Protein AF-A0A7W0QGC9-F1 (afdb_monomer_lite)

Foldseek 3Di:
DPDPPPVVVVLLVLLVVLLVLLVLLLVLLVVLLVQCLDPDPVSNVVSVVSQQVSVLSSVVSLVSSLVSLVVVVQDLPQLVVLVVVADNGQPDDPDSDRGDCVNSVSSVVSSVSSVVSDPPDPPVVVCVVCVPVSDDDQDDPVSVVVVVVVVVVVCVVVVVVVVVVPPPPPPPVVVVVVVVVVVVLVVLVVLLVVLVVVPVVPLPPVSLLSNLQSCLVNQVLVCLLVVLVVSCVRPNDDVSSVCSNPPDRPDCVVVVVVVVVVVVVVVD

Structure (mmCIF, N/CA/C/O backbone):
data_AF-A0A7W0QGC9-F1
#
_entry.id   AF-A0A7W0QGC9-F1
#
loop_
_atom_site.group_PDB
_atom_site.id
_atom_site.type_symbol
_atom_site.label_atom_id
_atom_site.label_alt_id
_atom_site.label_comp_id
_atom_site.label_asym_id
_atom_site.label_entity_id
_atom_site.label_seq_id
_atom_site.pdbx_PDB_ins_code
_atom_site.Cartn_x
_atom_site.Cartn_y
_atom_site.Cartn_z
_atom_site.occupancy
_atom_site.B_iso_or_equiv
_atom_site.auth_seq_id
_atom_site.auth_comp_id
_atom_site.auth_asym_id
_atom_site.auth_atom_id
_atom_site.pdbx_PDB_model_num
ATOM 1 N N . MET A 1 1 ? 11.618 -28.074 2.302 1.00 42.94 1 MET A N 1
ATOM 2 C CA . MET A 1 1 ? 10.453 -27.426 2.941 1.00 42.94 1 MET A CA 1
ATOM 3 C C . MET A 1 1 ? 10.938 -26.176 3.663 1.00 42.94 1 MET A C 1
ATOM 5 O O . MET A 1 1 ? 11.361 -26.273 4.806 1.00 42.94 1 MET A O 1
ATOM 9 N N . TYR A 1 2 ? 10.958 -25.030 2.980 1.00 44.97 2 TYR A N 1
ATOM 10 C CA . TYR A 1 2 ? 11.102 -23.728 3.636 1.00 44.97 2 TYR A CA 1
ATOM 11 C C . TYR A 1 2 ? 9.724 -23.399 4.214 1.00 44.97 2 TYR A C 1
ATOM 13 O O . TYR A 1 2 ? 8.763 -23.307 3.458 1.00 44.97 2 TYR A O 1
ATOM 21 N N . ARG A 1 3 ? 9.597 -23.359 5.540 1.00 48.00 3 ARG A N 1
ATOM 22 C CA . ARG A 1 3 ? 8.344 -22.995 6.210 1.00 48.00 3 ARG A CA 1
ATOM 23 C C . ARG A 1 3 ? 8.298 -21.469 6.278 1.00 48.00 3 ARG A C 1
ATOM 25 O O . ARG A 1 3 ? 9.272 -20.860 6.717 1.00 48.00 3 ARG A O 1
ATOM 32 N N . ASP A 1 4 ? 7.213 -20.883 5.786 1.00 53.97 4 ASP A N 1
ATOM 33 C CA . ASP A 1 4 ? 6.989 -19.442 5.658 1.00 53.97 4 ASP A CA 1
ATOM 34 C C . ASP A 1 4 ? 7.178 -18.692 6.989 1.00 53.97 4 ASP A C 1
ATOM 36 O O . ASP A 1 4 ? 6.271 -18.572 7.805 1.00 53.97 4 ASP A O 1
ATOM 40 N N . GLY A 1 5 ? 8.367 -18.138 7.228 1.00 58.75 5 GLY A N 1
ATOM 41 C CA . GLY A 1 5 ? 8.616 -17.301 8.409 1.00 58.75 5 GLY A CA 1
ATOM 42 C C . GLY A 1 5 ? 7.783 -16.010 8.425 1.00 58.75 5 GLY A C 1
ATOM 43 O O . GLY A 1 5 ? 7.534 -15.454 9.495 1.00 58.75 5 GLY A O 1
ATOM 44 N N . ALA A 1 6 ? 7.327 -15.553 7.254 1.00 63.88 6 ALA A N 1
ATOM 45 C CA . ALA A 1 6 ? 6.520 -14.345 7.100 1.00 63.88 6 ALA A CA 1
ATOM 46 C C . ALA A 1 6 ? 5.075 -14.526 7.596 1.00 63.88 6 ALA A C 1
ATOM 48 O O . ALA A 1 6 ? 4.541 -13.627 8.239 1.00 63.88 6 ALA A O 1
ATOM 49 N N . THR A 1 7 ? 4.461 -15.694 7.374 1.00 68.19 7 THR A N 1
ATOM 50 C CA . THR A 1 7 ? 3.100 -15.976 7.867 1.00 68.19 7 THR A CA 1
ATOM 51 C C . THR A 1 7 ? 3.078 -16.121 9.389 1.00 68.19 7 THR A C 1
ATOM 53 O O . THR A 1 7 ? 2.141 -15.675 10.042 1.00 68.19 7 THR A O 1
ATOM 56 N N . HIS A 1 8 ? 4.153 -16.653 9.979 1.00 63.56 8 HIS A N 1
ATOM 57 C CA . HIS A 1 8 ? 4.269 -16.828 11.428 1.00 63.56 8 HIS A CA 1
ATOM 58 C C . HIS A 1 8 ? 4.359 -15.521 12.230 1.00 63.56 8 HIS A C 1
ATOM 60 O O . HIS A 1 8 ? 3.862 -15.474 13.359 1.00 63.56 8 HIS A O 1
ATOM 66 N N . HIS A 1 9 ? 5.004 -14.485 11.686 1.00 75.06 9 HIS A N 1
ATOM 67 C CA . HIS A 1 9 ? 5.047 -13.167 12.331 1.00 75.06 9 HIS A CA 1
ATOM 68 C C . HIS A 1 9 ? 3.687 -12.473 12.228 1.00 75.06 9 HIS A C 1
ATOM 70 O O . HIS A 1 9 ? 3.177 -11.985 13.230 1.00 75.06 9 HIS A O 1
ATOM 76 N N . ASP A 1 10 ? 3.050 -12.543 11.059 1.00 83.88 10 ASP A N 1
ATOM 77 C CA . ASP A 1 10 ? 1.723 -11.966 10.843 1.00 83.88 10 ASP A CA 1
ATOM 78 C C . ASP A 1 10 ? 0.652 -12.583 11.764 1.00 83.88 10 ASP A C 1
ATOM 80 O O . ASP A 1 10 ? -0.161 -11.878 12.356 1.00 83.88 10 ASP A O 1
ATOM 84 N N . GLU A 1 11 ? 0.671 -13.902 11.967 1.00 84.81 11 GLU A N 1
ATOM 85 C CA . GLU A 1 11 ? -0.245 -14.566 12.903 1.00 84.81 11 GLU A CA 1
ATOM 86 C C . GLU A 1 11 ? -0.001 -14.154 14.362 1.00 84.81 11 GLU A C 1
ATOM 88 O O . GLU A 1 11 ? -0.955 -13.935 15.109 1.00 84.81 11 GLU A O 1
ATOM 93 N N . HIS A 1 12 ? 1.265 -14.014 14.779 1.00 87.75 12 HIS A N 1
ATOM 94 C CA . HIS A 1 12 ? 1.600 -13.503 16.112 1.00 87.75 12 HIS A CA 1
ATOM 95 C C . HIS A 1 12 ? 1.018 -12.104 16.331 1.00 87.75 12 HIS A C 1
ATOM 97 O O . HIS A 1 12 ? 0.313 -11.871 17.315 1.00 87.75 12 HIS A O 1
ATOM 103 N N . ASP A 1 13 ? 1.275 -11.203 15.386 1.00 89.12 13 ASP A N 1
ATOM 104 C CA . ASP A 1 13 ? 0.848 -9.811 15.460 1.00 89.12 13 ASP A CA 1
ATOM 105 C C . ASP A 1 13 ? -0.682 -9.695 15.439 1.00 89.12 13 ASP A C 1
ATOM 107 O O . ASP A 1 13 ? -1.251 -8.875 16.163 1.00 89.12 13 ASP A O 1
ATOM 111 N N . ARG A 1 14 ? -1.374 -10.574 14.700 1.00 90.38 14 ARG A N 1
ATOM 112 C CA . ARG A 1 14 ? -2.841 -10.666 14.715 1.00 90.38 14 ARG A CA 1
ATOM 113 C C . ARG A 1 14 ? -3.397 -11.072 16.081 1.00 90.38 14 ARG A C 1
ATOM 115 O O . ARG A 1 14 ? -4.351 -10.446 16.543 1.00 90.38 14 ARG A O 1
ATOM 122 N N . ALA A 1 15 ? -2.812 -12.072 16.746 1.00 93.38 15 ALA A N 1
ATOM 123 C CA . ALA A 1 15 ? -3.240 -12.470 18.092 1.00 93.38 15 ALA A CA 1
ATOM 124 C C . ALA A 1 15 ? -2.999 -11.350 19.120 1.00 93.38 15 ALA A C 1
ATOM 126 O O . ALA A 1 15 ? -3.880 -11.031 19.919 1.00 93.38 15 ALA A O 1
ATOM 127 N N . VAL A 1 16 ? -1.828 -10.710 19.056 1.00 93.12 16 VAL A N 1
ATOM 128 C CA . VAL A 1 16 ? -1.466 -9.566 19.907 1.00 93.12 16 VAL A CA 1
ATOM 129 C C . VAL A 1 16 ? -2.421 -8.387 19.690 1.00 93.12 16 VAL A C 1
ATOM 131 O O . VAL A 1 16 ? -2.883 -7.782 20.661 1.00 93.12 16 VAL A O 1
ATOM 134 N N . GLY A 1 17 ? -2.765 -8.089 18.435 1.00 90.50 17 GLY A N 1
ATOM 135 C CA . GLY A 1 17 ? -3.721 -7.043 18.081 1.00 90.50 17 GLY A CA 1
ATOM 136 C C . GLY A 1 17 ? -5.124 -7.319 18.625 1.00 90.50 17 GLY A C 1
ATOM 137 O O . GLY A 1 17 ? -5.726 -6.436 19.231 1.00 90.50 17 GLY A O 1
ATOM 138 N N . ALA A 1 18 ? -5.623 -8.550 18.494 1.00 93.94 18 ALA A N 1
ATOM 139 C CA . ALA A 1 18 ? -6.926 -8.933 19.038 1.00 93.94 18 ALA A CA 1
ATOM 140 C C . ALA A 1 18 ? -6.985 -8.787 20.574 1.00 93.94 18 ALA A C 1
ATOM 142 O O . ALA A 1 18 ? -7.945 -8.226 21.105 1.00 93.94 18 ALA A O 1
ATOM 143 N N . ILE A 1 19 ? -5.923 -9.183 21.290 1.00 94.88 19 ILE A N 1
ATOM 144 C CA . ILE A 1 19 ? -5.815 -8.996 22.751 1.00 94.88 19 ILE A CA 1
ATOM 145 C C . ILE A 1 19 ? -5.853 -7.507 23.132 1.00 94.88 19 ILE A C 1
ATOM 147 O O . ILE A 1 19 ? -6.505 -7.134 24.104 1.00 94.88 19 ILE A O 1
ATOM 151 N N . GLN A 1 20 ? -5.201 -6.631 22.365 1.00 93.31 20 GLN A N 1
ATOM 152 C CA . GLN A 1 20 ? -5.221 -5.183 22.625 1.00 93.31 20 GLN A CA 1
ATOM 153 C C . GLN A 1 20 ? -6.584 -4.548 22.385 1.00 93.31 20 GLN A C 1
ATOM 155 O O . GLN A 1 20 ? -7.005 -3.686 23.158 1.00 93.31 20 GLN A O 1
ATOM 160 N N . ILE A 1 21 ? -7.277 -4.968 21.326 1.00 91.19 21 ILE A N 1
ATOM 161 C CA . ILE A 1 21 ? -8.636 -4.501 21.053 1.00 91.19 21 ILE A CA 1
ATOM 162 C C . ILE A 1 21 ? -9.549 -4.909 22.214 1.00 91.19 21 ILE A C 1
ATOM 164 O O . ILE A 1 21 ? -10.265 -4.059 22.743 1.00 91.19 21 ILE A O 1
ATOM 168 N N . ALA A 1 22 ? -9.470 -6.167 22.665 1.00 95.12 22 ALA A N 1
ATOM 169 C CA . ALA A 1 22 ? -10.232 -6.646 23.816 1.00 95.12 22 ALA A CA 1
ATOM 170 C C . ALA A 1 22 ? -9.947 -5.823 25.088 1.00 95.12 22 ALA A C 1
ATOM 172 O O . ALA A 1 22 ? -10.887 -5.405 25.761 1.00 95.12 22 ALA A O 1
ATOM 173 N N . ASP A 1 23 ? -8.682 -5.509 25.383 1.00 95.38 23 ASP A N 1
ATOM 174 C CA . ASP A 1 23 ? -8.298 -4.691 26.546 1.00 95.38 23 ASP A CA 1
ATOM 175 C C . ASP A 1 23 ? -8.890 -3.269 26.494 1.00 95.38 23 ASP A C 1
ATOM 177 O O . ASP A 1 23 ? -9.445 -2.746 27.471 1.00 95.38 23 ASP A O 1
ATOM 181 N N . GLY A 1 24 ? -8.837 -2.644 25.314 1.00 91.88 24 GLY A N 1
ATOM 182 C CA . GLY A 1 24 ? -9.426 -1.327 25.074 1.00 91.88 24 GLY A CA 1
ATOM 183 C C . GLY A 1 24 ? -10.950 -1.319 25.227 1.00 91.88 24 GLY A C 1
ATOM 184 O O . GLY A 1 24 ? -11.518 -0.376 25.796 1.00 91.88 24 GLY A O 1
ATOM 185 N N . LEU A 1 25 ? -11.619 -2.381 24.774 1.00 93.50 25 LEU A N 1
ATOM 186 C CA . LEU A 1 25 ? -13.062 -2.564 24.932 1.00 93.50 25 LEU A CA 1
ATOM 187 C C . LEU A 1 25 ? -13.447 -2.823 26.394 1.00 93.50 25 LEU A C 1
ATOM 189 O O . LEU A 1 25 ? -14.386 -2.192 26.881 1.00 93.50 25 LEU A O 1
ATOM 193 N N . ILE A 1 26 ? -12.691 -3.646 27.133 1.00 94.69 26 ILE A N 1
ATOM 194 C CA . ILE A 1 26 ? -12.881 -3.855 28.581 1.00 94.69 26 ILE A CA 1
ATOM 195 C C . ILE A 1 26 ? -12.779 -2.514 29.314 1.00 94.69 26 ILE A C 1
ATOM 197 O O . ILE A 1 26 ? -13.666 -2.151 30.091 1.00 94.69 26 ILE A O 1
ATOM 201 N N . THR A 1 27 ? -11.745 -1.724 29.020 1.00 93.75 27 THR A N 1
ATOM 202 C CA . THR A 1 27 ? -11.568 -0.385 29.602 1.00 93.75 27 THR A CA 1
ATOM 203 C C . THR A 1 27 ? -12.741 0.542 29.265 1.00 93.75 27 THR A C 1
ATOM 205 O O . THR A 1 27 ? -13.248 1.263 30.131 1.00 93.75 27 THR A O 1
ATOM 208 N N . SER A 1 28 ? -13.223 0.513 28.020 1.00 91.12 28 SER A N 1
ATOM 209 C CA . SER A 1 28 ? -14.373 1.308 27.572 1.00 91.12 28 SER A CA 1
ATOM 210 C C . SER A 1 28 ? -15.669 0.908 28.277 1.00 91.12 28 SER A C 1
ATOM 212 O O . SER A 1 28 ? -16.402 1.797 28.732 1.00 91.12 28 SER A O 1
ATOM 214 N N . CYS A 1 29 ? -15.896 -0.397 28.453 1.00 93.00 29 CYS A N 1
ATOM 215 C CA . CYS A 1 29 ? -16.999 -0.961 29.222 1.00 93.00 29 CYS A CA 1
ATOM 216 C C . CYS A 1 29 ? -16.933 -0.505 30.682 1.00 93.00 29 CYS A C 1
ATOM 218 O O . CYS A 1 29 ? -17.898 0.064 31.182 1.00 93.00 29 CYS A O 1
ATOM 220 N N . LEU A 1 30 ? -15.781 -0.625 31.349 1.00 92.81 30 LEU A N 1
ATOM 221 C CA . LEU A 1 30 ? -15.592 -0.160 32.732 1.00 92.81 30 LEU A CA 1
ATOM 222 C C . LEU A 1 30 ? -15.842 1.349 32.900 1.00 92.81 30 LEU A C 1
ATOM 224 O O . LEU A 1 30 ? -16.289 1.810 33.949 1.00 92.81 30 LEU A O 1
ATOM 228 N N . LEU A 1 31 ? -15.568 2.160 31.878 1.00 91.31 31 LEU A N 1
ATOM 229 C CA . LEU A 1 31 ? -15.936 3.577 31.891 1.00 91.31 31 LEU A CA 1
ATOM 230 C C . LEU A 1 31 ? -17.438 3.788 31.655 1.00 91.31 31 LEU A C 1
ATOM 232 O O . LEU A 1 31 ? -18.013 4.734 32.196 1.00 91.31 31 LEU A O 1
ATOM 236 N N . ALA A 1 32 ? -18.072 2.958 30.829 1.00 90.44 32 ALA A N 1
ATOM 237 C CA . ALA A 1 32 ? -19.510 2.998 30.588 1.00 90.44 32 ALA A CA 1
ATOM 238 C C . ALA A 1 32 ? -20.307 2.559 31.828 1.00 90.44 32 ALA A C 1
ATOM 240 O O . ALA A 1 32 ? -21.288 3.221 32.166 1.00 90.44 32 ALA A O 1
ATOM 241 N N . THR A 1 33 ? -19.847 1.550 32.577 1.00 90.38 33 THR A N 1
ATOM 242 C CA . THR A 1 33 ? -20.477 1.130 33.842 1.00 90.38 33 THR A CA 1
ATOM 243 C C . THR A 1 33 ? -20.481 2.266 34.871 1.00 90.38 33 THR A C 1
ATOM 245 O O . THR A 1 33 ? -21.516 2.553 35.471 1.00 90.38 33 THR A O 1
ATOM 248 N N . LYS A 1 34 ? -19.378 3.020 34.992 1.00 89.69 34 LYS A N 1
ATOM 249 C CA . LYS A 1 34 ? -19.318 4.232 35.835 1.00 89.69 34 LYS A CA 1
ATOM 250 C C . LYS A 1 34 ? -20.323 5.303 35.397 1.00 89.69 34 LYS A C 1
ATOM 252 O O . LYS A 1 34 ? -20.925 5.966 36.237 1.00 89.69 34 LYS A O 1
ATOM 257 N N . LYS A 1 35 ? -20.532 5.476 34.086 1.00 88.75 35 LYS A N 1
ATOM 258 C CA . LYS A 1 35 ? -21.522 6.429 33.547 1.00 88.75 35 LYS A CA 1
ATOM 259 C C . LYS A 1 35 ? -22.960 5.987 33.797 1.00 88.75 35 LYS A C 1
ATOM 261 O O . LYS A 1 35 ? -23.798 6.841 34.072 1.00 88.75 35 LYS A O 1
ATOM 266 N N . LEU A 1 36 ? -23.242 4.684 33.734 1.00 86.94 36 LEU A N 1
ATOM 267 C CA . LEU A 1 36 ? -24.557 4.137 34.077 1.00 86.94 36 LEU A CA 1
ATOM 268 C C . LEU A 1 36 ? -24.953 4.458 35.521 1.00 86.94 36 LEU A C 1
ATOM 270 O O . LEU A 1 36 ? -26.106 4.793 35.783 1.00 86.94 36 LEU A O 1
ATOM 274 N N . GLN A 1 37 ? -23.985 4.423 36.436 1.00 84.62 37 GLN A N 1
ATOM 275 C CA . GLN A 1 37 ? -24.192 4.762 37.845 1.00 84.62 37 GLN A CA 1
ATOM 276 C C . GLN A 1 37 ? -24.362 6.277 38.086 1.00 84.62 37 GLN A C 1
ATOM 278 O O . GLN A 1 37 ? -24.861 6.683 39.135 1.00 84.62 37 GLN A O 1
ATOM 283 N N . GLY A 1 38 ? -23.998 7.131 37.121 1.00 84.00 38 GLY A N 1
ATOM 284 C CA . GLY A 1 38 ? -24.131 8.588 37.221 1.00 84.00 38 GLY A CA 1
ATOM 285 C C . GLY A 1 38 ? -25.591 9.075 37.183 1.00 84.00 38 GLY A C 1
ATOM 286 O O . GLY A 1 38 ? -26.465 8.362 36.694 1.00 84.00 38 GLY A O 1
ATOM 287 N N . PRO A 1 39 ? -25.907 10.288 37.672 1.00 79.38 39 PRO A N 1
ATOM 288 C CA . PRO A 1 39 ? -27.288 10.782 37.801 1.00 79.38 39 PRO A CA 1
ATOM 289 C C . PRO A 1 39 ? -27.967 11.164 36.467 1.00 79.38 39 PRO A C 1
ATOM 291 O O . PRO A 1 39 ? -29.185 11.329 36.411 1.00 79.38 39 PRO A O 1
ATOM 294 N N . GLU A 1 40 ? -27.211 11.305 35.376 1.00 83.06 40 GLU A N 1
ATOM 295 C CA . GLU A 1 40 ? -27.715 11.848 34.110 1.00 83.06 40 GLU A CA 1
ATOM 296 C C . GLU A 1 40 ? -28.388 10.795 33.210 1.00 83.06 40 GLU A C 1
ATOM 298 O O . GLU A 1 40 ? -27.723 10.048 32.488 1.00 83.06 40 GLU A O 1
ATOM 303 N N . ARG A 1 41 ? -29.730 10.793 33.162 1.00 74.69 41 ARG A N 1
ATOM 304 C CA . ARG A 1 41 ? -30.534 9.861 32.336 1.00 74.69 41 ARG A CA 1
ATOM 305 C C . ARG A 1 41 ? -30.102 9.752 30.858 1.00 74.69 41 ARG A C 1
ATOM 307 O O . ARG A 1 41 ? -29.982 8.623 30.385 1.00 74.69 41 ARG A O 1
ATOM 314 N N . PRO A 1 42 ? -29.816 10.843 30.113 1.00 78.88 42 PRO A N 1
ATOM 315 C CA . PRO A 1 42 ? -29.443 10.731 28.697 1.00 78.88 42 PRO A CA 1
ATOM 316 C C . PRO A 1 42 ? -28.099 10.030 28.466 1.00 78.88 42 PRO A C 1
ATOM 318 O O . PRO A 1 42 ? -27.864 9.469 27.396 1.00 78.88 42 PRO A O 1
ATOM 321 N N . GLN A 1 43 ? -27.193 10.076 29.448 1.00 82.19 43 GLN A N 1
ATOM 322 C CA . GLN A 1 43 ? -25.902 9.398 29.360 1.00 82.19 43 GLN A CA 1
ATOM 323 C C . GLN A 1 43 ? -26.027 7.901 29.657 1.00 82.19 43 GLN A C 1
ATOM 325 O O . GLN A 1 43 ? -25.279 7.114 29.077 1.00 82.19 43 GLN A O 1
ATOM 330 N N . ARG A 1 44 ? -27.000 7.506 30.493 1.00 84.56 44 ARG A N 1
ATOM 331 C CA . ARG A 1 44 ? -27.237 6.105 30.865 1.00 84.56 44 ARG A CA 1
ATOM 332 C C . ARG A 1 44 ? -27.628 5.242 29.672 1.00 84.56 44 ARG A C 1
ATOM 334 O O . ARG A 1 44 ? -26.967 4.247 29.419 1.00 84.56 44 ARG A O 1
ATOM 341 N N . TRP A 1 45 ? -28.620 5.662 28.887 1.00 85.12 45 TRP A N 1
ATOM 342 C CA . TRP A 1 45 ? -29.048 4.929 27.686 1.00 85.12 45 TRP A CA 1
ATOM 343 C C . TRP A 1 45 ? -27.888 4.655 26.717 1.00 85.12 45 TRP A C 1
ATOM 345 O O . TRP A 1 45 ? -27.698 3.530 26.265 1.00 85.12 45 TRP A O 1
ATOM 355 N N . ARG A 1 46 ? -27.058 5.672 26.442 1.00 87.00 46 ARG A N 1
ATOM 356 C CA . ARG A 1 46 ? -25.898 5.511 25.551 1.00 87.00 46 ARG A CA 1
ATOM 357 C C . ARG A 1 46 ? -24.845 4.577 26.138 1.00 87.00 46 ARG A C 1
ATOM 359 O O . ARG A 1 46 ? -24.213 3.840 25.394 1.00 87.00 46 ARG A O 1
ATOM 366 N N . ALA A 1 47 ? -24.637 4.630 27.452 1.00 89.06 47 ALA A N 1
ATOM 367 C CA . ALA A 1 47 ? -23.708 3.740 28.132 1.00 89.06 47 ALA A CA 1
ATOM 368 C C . ALA A 1 47 ? -24.209 2.286 28.141 1.00 89.06 47 ALA A C 1
ATOM 370 O O . ALA A 1 47 ? -23.404 1.386 27.938 1.00 89.06 47 ALA A O 1
ATOM 371 N N . ALA A 1 48 ? -25.517 2.062 28.310 1.00 89.12 48 ALA A N 1
ATOM 372 C CA . ALA A 1 48 ? -26.130 0.736 28.218 1.00 89.12 48 ALA A CA 1
ATOM 373 C C . ALA A 1 48 ? -25.969 0.144 26.813 1.00 89.12 48 ALA A C 1
ATOM 375 O O . ALA A 1 48 ? -25.533 -0.993 26.683 1.00 89.12 48 ALA A O 1
ATOM 376 N N . HIS A 1 49 ? -26.248 0.935 25.771 1.00 87.00 49 HIS A N 1
ATOM 377 C CA . HIS A 1 49 ? -26.028 0.510 24.389 1.00 87.00 49 HIS A CA 1
ATOM 378 C C . HIS A 1 49 ? -24.570 0.164 24.108 1.00 87.00 49 HIS A C 1
ATOM 380 O O . HIS A 1 49 ? -24.296 -0.920 23.612 1.00 87.00 49 HIS A O 1
ATOM 386 N N . ALA A 1 50 ? -23.641 1.042 24.499 1.00 88.88 50 ALA A N 1
ATOM 387 C CA . ALA A 1 50 ? -22.217 0.775 24.328 1.00 88.88 50 ALA A CA 1
ATOM 388 C C . ALA A 1 50 ? -21.798 -0.533 25.018 1.00 88.88 50 ALA A C 1
ATOM 390 O O . ALA A 1 50 ? -21.086 -1.325 24.427 1.00 88.88 50 ALA A O 1
ATOM 391 N N . LEU A 1 51 ? -22.289 -0.809 26.231 1.00 91.06 51 LEU A N 1
ATOM 392 C CA . LEU A 1 51 ? -22.008 -2.073 26.923 1.00 91.06 51 LEU A CA 1
ATOM 393 C C . LEU A 1 51 ? -22.598 -3.294 26.213 1.00 91.06 51 LEU A C 1
ATOM 395 O O . LEU A 1 51 ? -21.986 -4.358 26.239 1.00 91.06 51 LEU A O 1
ATOM 399 N N . HIS A 1 52 ? -23.782 -3.156 25.617 1.00 90.38 52 HIS A N 1
ATOM 400 C CA . HIS A 1 52 ? -24.429 -4.246 24.892 1.00 90.38 52 HIS A CA 1
ATOM 401 C C . HIS A 1 52 ? -23.683 -4.601 23.602 1.00 90.38 52 HIS A C 1
ATOM 403 O O . HIS A 1 52 ? -23.581 -5.780 23.274 1.00 90.38 52 HIS A O 1
ATOM 409 N N . ASP A 1 53 ? -23.129 -3.597 22.920 1.00 90.75 53 ASP A N 1
ATOM 410 C CA . ASP A 1 53 ? -22.380 -3.775 21.676 1.00 90.75 53 ASP A CA 1
ATOM 411 C C . ASP A 1 53 ? -20.923 -4.204 21.943 1.00 90.75 53 ASP A C 1
ATOM 413 O O . ASP A 1 53 ? -20.420 -5.139 21.318 1.00 90.75 53 ASP A O 1
ATOM 417 N N . ASP A 1 54 ? -20.250 -3.566 22.906 1.00 93.75 54 ASP A N 1
ATOM 418 C CA . ASP A 1 54 ? -18.823 -3.779 23.176 1.00 93.75 54 ASP A CA 1
ATOM 419 C C . ASP A 1 54 ? -18.559 -5.120 23.882 1.00 93.75 54 ASP A C 1
ATOM 421 O O . ASP A 1 54 ? -17.512 -5.733 23.674 1.00 93.75 54 ASP A O 1
ATOM 425 N N . TYR A 1 55 ? -19.480 -5.611 24.721 1.00 94.00 55 TYR A N 1
ATOM 426 C CA . TYR A 1 55 ? -19.219 -6.816 25.517 1.00 94.00 55 TYR A CA 1
ATOM 427 C C . TYR A 1 55 ? -19.108 -8.113 24.705 1.00 94.00 55 TYR A C 1
ATOM 429 O O . TYR A 1 55 ? -18.125 -8.837 24.886 1.00 94.00 55 TYR A O 1
ATOM 437 N N . PRO A 1 56 ? -20.041 -8.432 23.789 1.00 94.12 56 PRO A N 1
ATOM 438 C CA . PRO A 1 56 ? -19.873 -9.575 22.896 1.00 94.12 56 PRO A CA 1
ATOM 439 C C . PRO A 1 56 ? -18.620 -9.440 22.022 1.00 94.12 56 PRO A C 1
ATOM 441 O O . PRO A 1 56 ? -17.970 -10.438 21.707 1.00 94.12 56 PRO A O 1
ATOM 444 N N . GLU A 1 57 ? -18.253 -8.208 21.661 1.00 94.25 57 GLU A N 1
ATOM 445 C CA . GLU A 1 57 ? -17.066 -7.933 20.860 1.00 94.25 57 GLU A CA 1
ATOM 446 C C . GLU A 1 57 ? -15.766 -8.254 21.611 1.00 94.25 57 GLU A C 1
ATOM 448 O O . GLU A 1 57 ? -14.860 -8.831 21.011 1.00 94.25 57 GLU A O 1
ATOM 453 N N . ILE A 1 58 ? -15.687 -7.982 22.923 1.00 95.50 58 ILE A N 1
ATOM 454 C CA . ILE A 1 58 ? -14.559 -8.416 23.769 1.00 95.50 58 ILE A CA 1
ATOM 455 C C . ILE A 1 58 ? -14.338 -9.921 23.604 1.00 95.50 58 ILE A C 1
ATOM 457 O O . ILE A 1 58 ? -13.235 -10.354 23.271 1.00 95.50 58 ILE A O 1
ATOM 461 N N . TRP A 1 59 ? -15.393 -10.719 23.779 1.00 96.12 59 TRP A N 1
ATOM 462 C CA . TRP A 1 59 ? -15.297 -12.173 23.668 1.00 96.12 59 TRP A CA 1
ATOM 463 C C . TRP A 1 59 ? -14.935 -12.627 22.261 1.00 96.12 59 TRP A C 1
ATOM 465 O O . TRP A 1 59 ? -14.086 -13.499 22.123 1.00 96.12 59 TRP A O 1
ATOM 475 N N . ARG A 1 60 ? -15.476 -11.987 21.219 1.00 95.88 60 ARG A N 1
ATOM 476 C CA . ARG A 1 60 ? -15.110 -12.286 19.827 1.00 95.88 60 ARG A CA 1
ATOM 477 C C . ARG A 1 60 ? -13.615 -12.082 19.566 1.00 95.88 60 ARG A C 1
ATOM 479 O O . ARG A 1 60 ? -12.991 -12.903 18.894 1.00 95.88 60 ARG A O 1
ATOM 486 N N . GLN A 1 61 ? -13.035 -11.005 20.094 1.00 96.81 61 GLN A N 1
ATOM 487 C CA . GLN A 1 61 ? -11.605 -10.727 19.952 1.00 96.81 61 GLN A CA 1
ATOM 488 C C . GLN A 1 61 ? -10.751 -11.726 20.739 1.00 96.81 61 GLN A C 1
ATOM 490 O O . GLN A 1 61 ? -9.754 -12.225 20.217 1.00 96.81 61 GLN A O 1
ATOM 495 N N . LEU A 1 62 ? -11.166 -12.082 21.957 1.00 97.06 62 LEU A N 1
ATOM 496 C CA . LEU A 1 62 ? -10.474 -13.095 22.753 1.00 97.06 62 LEU A CA 1
ATOM 497 C C . LEU A 1 62 ? -10.561 -14.495 22.114 1.00 97.06 62 LEU A C 1
ATOM 499 O O . LEU A 1 62 ? -9.545 -15.180 22.034 1.00 97.06 62 LEU A O 1
ATOM 503 N N . ASP A 1 63 ? -11.724 -14.889 21.584 1.00 97.06 63 ASP A N 1
ATOM 504 C CA . ASP A 1 63 ? -11.931 -16.162 20.876 1.00 97.06 63 ASP A CA 1
ATOM 505 C C . ASP A 1 63 ? -11.049 -16.224 19.606 1.00 97.06 63 ASP A C 1
ATOM 507 O O . ASP A 1 63 ? -10.442 -17.255 19.303 1.00 97.06 63 ASP A O 1
ATOM 511 N N . SER A 1 64 ? -10.914 -15.099 18.890 1.00 96.44 64 SER A N 1
ATOM 512 C CA . SER A 1 64 ? -10.018 -14.955 17.733 1.00 96.44 64 SER A CA 1
ATOM 513 C C . SER A 1 64 ? -8.544 -15.116 18.121 1.00 96.44 64 SER A C 1
ATOM 515 O O . SER A 1 64 ? -7.826 -15.923 17.522 1.00 96.44 64 SER A O 1
ATOM 517 N N . ALA A 1 65 ? -8.095 -14.410 19.165 1.00 96.75 65 ALA A N 1
ATOM 518 C CA . ALA A 1 65 ? -6.738 -14.544 19.689 1.00 96.75 65 ALA A CA 1
ATOM 519 C C . ALA A 1 65 ? -6.456 -15.988 20.125 1.00 96.75 65 ALA A C 1
ATOM 521 O O . ALA A 1 65 ? -5.449 -16.572 19.723 1.00 96.75 65 ALA A O 1
ATOM 522 N N . ARG A 1 66 ? -7.383 -16.600 20.869 1.00 96.94 66 ARG A N 1
ATOM 523 C CA . ARG A 1 66 ? -7.300 -18.000 21.289 1.00 96.94 66 ARG A CA 1
ATOM 524 C C . ARG A 1 66 ? -7.171 -18.947 20.102 1.00 96.94 66 ARG A C 1
ATOM 526 O O . ARG A 1 66 ? -6.325 -19.833 20.143 1.00 96.94 66 ARG A O 1
ATOM 533 N N . ALA A 1 67 ? -7.963 -18.780 19.042 1.00 96.81 67 ALA A N 1
ATOM 534 C CA . ALA A 1 67 ? -7.895 -19.646 17.863 1.00 96.81 67 ALA A CA 1
ATOM 535 C C . ALA A 1 67 ? -6.516 -19.595 17.182 1.00 96.81 67 ALA A C 1
ATOM 537 O O . ALA A 1 67 ? -5.982 -20.634 16.789 1.00 96.81 67 ALA A O 1
ATOM 538 N N . ILE A 1 68 ? -5.922 -18.401 17.093 1.00 94.94 68 ILE A N 1
ATOM 539 C CA . ILE A 1 68 ? -4.582 -18.203 16.526 1.00 94.94 68 ILE A CA 1
ATOM 540 C C . ILE A 1 68 ? -3.496 -18.793 17.436 1.00 94.94 68 ILE A C 1
ATOM 542 O O . ILE A 1 68 ? -2.527 -19.367 16.953 1.00 94.94 68 ILE A O 1
ATOM 546 N N . LEU A 1 69 ? -3.630 -18.679 18.757 1.00 94.06 69 LEU A N 1
ATOM 547 C CA . LEU A 1 69 ? -2.660 -19.260 19.690 1.00 94.06 69 LEU A CA 1
ATOM 548 C C . LEU A 1 69 ? -2.744 -20.790 19.717 1.00 94.06 69 LEU A C 1
ATOM 550 O O . LEU A 1 69 ? -1.719 -21.470 19.637 1.00 94.06 69 LEU A O 1
ATOM 554 N N . ALA A 1 70 ? -3.957 -21.341 19.743 1.00 94.62 70 ALA A N 1
ATOM 555 C CA . ALA A 1 70 ? -4.186 -22.780 19.728 1.00 94.62 70 ALA A CA 1
ATOM 556 C C . ALA A 1 70 ? -3.663 -23.435 18.437 1.00 94.62 70 ALA A C 1
ATOM 558 O O . ALA A 1 70 ? -3.050 -24.501 18.499 1.00 94.62 70 ALA A O 1
ATOM 559 N N . SER A 1 71 ? -3.820 -22.790 17.270 1.00 92.06 71 SER A N 1
ATOM 560 C CA . SER A 1 71 ? -3.282 -23.311 16.000 1.00 92.06 71 SER A CA 1
ATOM 561 C C . SER A 1 71 ? -1.751 -23.418 15.993 1.00 92.06 71 SER A C 1
ATOM 563 O O . SER A 1 71 ? -1.186 -24.207 15.234 1.00 92.06 71 SER A O 1
ATOM 565 N N . ARG A 1 72 ? -1.076 -22.673 16.877 1.00 88.06 72 ARG A N 1
ATOM 566 C CA . ARG A 1 72 ? 0.381 -22.695 17.069 1.00 88.06 72 ARG A CA 1
ATOM 567 C C . ARG A 1 72 ? 0.838 -23.670 18.152 1.00 88.06 72 ARG A C 1
ATOM 569 O O . ARG A 1 72 ? 2.034 -23.755 18.419 1.00 88.06 72 ARG A O 1
ATOM 576 N N . GLY A 1 73 ? -0.088 -24.414 18.756 1.00 91.75 73 GLY A N 1
ATOM 577 C CA . GLY A 1 73 ? 0.204 -25.347 19.843 1.00 91.75 73 GLY A CA 1
ATOM 578 C C . GLY A 1 73 ? 0.477 -24.663 21.183 1.00 91.75 73 GLY A C 1
ATOM 579 O O . GLY A 1 73 ? 0.997 -25.304 22.094 1.00 91.75 73 GLY A O 1
ATOM 580 N N . THR A 1 74 ? 0.144 -23.377 21.320 1.00 93.38 74 THR A N 1
ATOM 581 C CA . THR A 1 74 ? 0.197 -22.685 22.607 1.00 93.38 74 THR A CA 1
ATOM 582 C C . THR A 1 74 ? -0.885 -23.239 23.535 1.00 93.38 74 THR A C 1
ATOM 584 O O . THR A 1 74 ? -2.013 -23.487 23.110 1.00 93.38 74 THR A O 1
ATOM 587 N N . ASN A 1 75 ? -0.558 -23.411 24.818 1.00 91.62 75 ASN A N 1
ATOM 588 C CA . ASN A 1 75 ? -1.527 -23.842 25.818 1.00 91.62 75 ASN A CA 1
ATOM 589 C C . ASN A 1 75 ? -2.552 -22.727 26.101 1.00 91.62 75 ASN A C 1
ATOM 591 O O . ASN A 1 75 ? -2.203 -21.703 26.682 1.00 91.62 75 ASN A O 1
ATOM 595 N N . THR A 1 76 ? -3.809 -22.948 25.711 1.00 95.56 76 THR A N 1
ATOM 5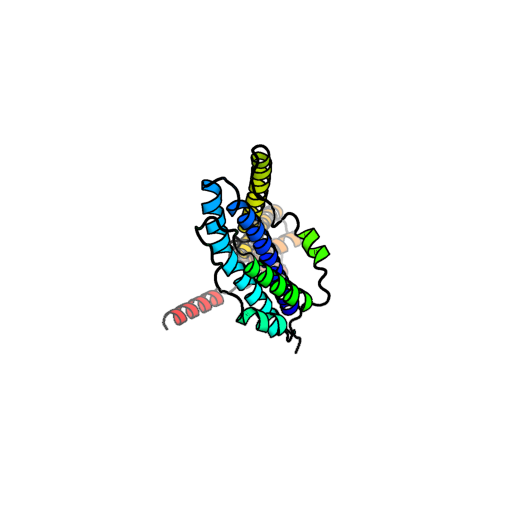96 C CA . THR A 1 76 ? -4.949 -22.051 25.976 1.00 95.56 76 THR A CA 1
ATOM 597 C C . THR A 1 76 ? -5.975 -22.665 26.935 1.00 95.56 76 THR A C 1
ATOM 599 O O . THR A 1 76 ? -7.111 -22.203 26.986 1.00 95.56 76 THR A O 1
ATOM 602 N N . ILE A 1 77 ? -5.606 -23.706 27.693 1.00 94.38 77 ILE A N 1
ATOM 603 C CA . ILE A 1 77 ? -6.545 -24.459 28.544 1.00 94.38 77 ILE A CA 1
ATOM 604 C C . ILE A 1 77 ? -7.204 -23.558 29.597 1.00 94.38 77 ILE A C 1
ATOM 606 O O . ILE A 1 77 ? -8.420 -23.614 29.752 1.00 94.38 77 ILE A O 1
ATOM 610 N N . GLY A 1 78 ? -6.441 -22.676 30.255 1.00 91.81 78 GLY A N 1
ATOM 611 C CA . GLY A 1 78 ? -6.993 -21.754 31.258 1.00 91.81 78 GLY A CA 1
ATOM 612 C C . GLY A 1 78 ? -8.084 -20.842 30.684 1.00 91.81 78 GLY A C 1
ATOM 613 O O . GLY A 1 78 ? -9.132 -20.650 31.300 1.00 91.81 78 GLY A O 1
ATOM 614 N N . TYR A 1 79 ? -7.892 -20.353 29.454 1.00 96.19 79 TYR A N 1
ATOM 615 C CA . TYR A 1 79 ? -8.920 -19.601 28.735 1.00 96.19 79 TYR A CA 1
ATOM 616 C C . TYR A 1 79 ? -10.159 -20.457 28.445 1.00 96.19 79 TYR A C 1
AT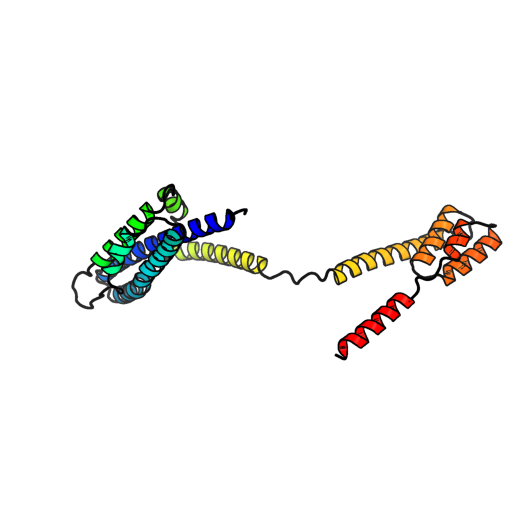OM 618 O O . TYR A 1 79 ? -11.279 -20.018 28.701 1.00 96.19 79 TYR A O 1
ATOM 626 N N . ASP A 1 80 ? -9.967 -21.675 27.931 1.00 95.56 80 ASP A N 1
ATOM 627 C CA . ASP A 1 80 ? -11.061 -22.567 27.533 1.00 95.56 80 ASP A CA 1
ATOM 628 C C . ASP A 1 80 ? -11.939 -22.977 28.732 1.00 95.56 80 ASP A C 1
ATOM 630 O O . ASP A 1 80 ? -13.168 -23.009 28.618 1.00 95.56 80 ASP A O 1
ATOM 634 N N . GLU A 1 81 ? -11.333 -23.218 29.900 1.00 93.25 81 GLU A N 1
ATOM 635 C CA . GLU A 1 81 ? -12.043 -23.526 31.149 1.00 93.25 81 GLU A CA 1
ATOM 636 C C . GLU A 1 81 ? -12.930 -22.367 31.617 1.00 93.25 81 GLU A C 1
ATOM 638 O O . GLU A 1 81 ? -14.087 -22.578 31.996 1.00 93.25 81 GLU A O 1
ATOM 643 N N . MET A 1 82 ? -12.415 -21.135 31.560 1.00 93.25 82 MET A N 1
ATOM 644 C CA . MET A 1 82 ? -13.191 -19.946 31.917 1.00 93.25 82 MET A CA 1
ATOM 645 C C . MET A 1 82 ? -14.289 -19.664 30.901 1.00 93.25 82 MET A C 1
ATOM 647 O O . MET A 1 82 ? -15.418 -19.356 31.280 1.00 93.25 82 MET A O 1
ATOM 651 N N . ARG A 1 83 ? -13.993 -19.797 29.604 1.00 92.50 83 ARG A N 1
ATOM 652 C CA . ARG A 1 83 ? -14.922 -19.453 28.524 1.00 92.50 83 ARG A CA 1
ATOM 653 C C . ARG A 1 83 ? -16.241 -20.221 28.614 1.00 92.50 83 ARG A C 1
ATOM 655 O O . ARG A 1 83 ? -17.279 -19.657 28.263 1.00 92.50 83 ARG A O 1
ATOM 662 N N . GLY A 1 84 ? -16.208 -21.462 29.107 1.00 88.62 84 GLY A N 1
ATOM 663 C CA . GLY A 1 84 ? -17.393 -22.295 29.332 1.00 88.62 84 GLY A CA 1
ATOM 664 C C . GLY A 1 84 ? -18.310 -21.827 30.471 1.00 88.62 84 GLY A C 1
ATOM 665 O O . GLY A 1 84 ? -19.456 -22.263 30.535 1.00 88.62 84 GLY A O 1
ATOM 666 N N . GLN A 1 85 ? -17.831 -20.946 31.353 1.00 89.19 85 GLN A N 1
ATOM 667 C CA . GLN A 1 85 ? -18.565 -20.460 32.528 1.00 89.19 85 GLN A CA 1
ATOM 668 C C . GLN A 1 85 ? -19.140 -19.050 32.332 1.00 89.19 85 GLN A C 1
ATOM 670 O O . GLN A 1 85 ? -20.025 -18.638 33.081 1.00 89.19 85 GLN A O 1
ATOM 675 N N . VAL A 1 86 ? -18.657 -18.306 31.332 1.00 89.81 86 VAL A N 1
ATOM 676 C CA . VAL A 1 86 ? -19.017 -16.896 31.151 1.00 89.81 86 VAL A CA 1
ATOM 677 C C . VAL A 1 86 ? -20.302 -16.719 30.342 1.00 89.81 86 VAL A C 1
ATOM 679 O O . VAL A 1 86 ? -20.570 -17.420 29.364 1.00 89.81 86 VAL A O 1
ATOM 682 N N . LEU A 1 87 ? -21.091 -15.723 30.742 1.00 83.75 87 LEU A N 1
ATOM 683 C CA . LEU A 1 87 ? -22.314 -15.319 30.061 1.00 83.75 87 LEU A CA 1
ATOM 684 C C . LEU A 1 87 ? -22.015 -14.696 28.685 1.00 83.75 87 LEU A C 1
ATOM 686 O O . LEU A 1 87 ? -21.109 -13.876 28.559 1.00 83.75 87 LEU A O 1
ATOM 690 N N . PRO A 1 88 ? -22.816 -14.996 27.648 1.00 77.12 88 PRO A N 1
ATOM 691 C CA . PRO A 1 88 ? -22.615 -14.427 26.314 1.00 77.12 88 PRO A CA 1
ATOM 692 C C . PRO A 1 88 ? -22.973 -12.935 26.226 1.00 77.12 88 PRO A C 1
ATOM 694 O O . PRO A 1 88 ? -22.556 -12.255 25.293 1.00 77.12 88 PRO A O 1
ATOM 697 N N . VAL A 1 89 ? -23.770 -12.422 27.169 1.00 83.25 89 VAL A N 1
ATOM 698 C CA . VAL A 1 89 ? -24.278 -11.046 27.181 1.00 83.25 89 VAL A CA 1
ATOM 699 C C . VAL A 1 89 ? -24.255 -10.520 28.613 1.00 83.25 89 VAL A C 1
ATOM 701 O O . VAL A 1 89 ? -24.617 -11.242 29.543 1.00 83.25 89 VAL A O 1
ATOM 704 N N . LEU A 1 90 ? -23.875 -9.251 28.789 1.00 83.38 90 LEU A N 1
ATOM 705 C CA . LEU A 1 90 ? -23.967 -8.580 30.083 1.00 83.38 90 LEU A CA 1
ATOM 706 C C . LEU A 1 90 ? -25.435 -8.428 30.508 1.00 83.38 90 LEU A C 1
ATOM 708 O O . LEU A 1 90 ? -26.223 -7.829 29.768 1.00 83.38 90 LEU A O 1
ATOM 712 N N . PRO A 1 91 ? -25.816 -8.891 31.711 1.00 80.69 91 PRO A N 1
ATOM 713 C CA . PRO A 1 91 ? -27.144 -8.650 32.253 1.00 80.69 91 PRO A CA 1
ATOM 714 C C . PRO A 1 91 ? -27.266 -7.186 32.698 1.00 80.69 91 PRO A C 1
ATOM 716 O O . PRO A 1 91 ? -27.048 -6.842 33.859 1.00 80.69 91 PRO A O 1
ATOM 719 N N . ILE A 1 92 ? -27.621 -6.304 31.764 1.00 78.38 92 ILE A N 1
ATOM 720 C CA . ILE A 1 92 ? -27.930 -4.904 32.063 1.00 78.38 92 ILE A CA 1
ATOM 721 C C . ILE A 1 92 ? -29.372 -4.852 32.565 1.00 78.38 92 ILE A C 1
ATOM 723 O O . ILE A 1 92 ? -30.315 -5.033 31.795 1.00 78.38 92 ILE A O 1
ATOM 727 N N . ARG A 1 93 ? -29.553 -4.638 33.868 1.00 74.12 93 ARG A N 1
ATOM 728 C CA . ARG A 1 93 ? -30.878 -4.399 34.446 1.00 74.12 93 ARG A CA 1
ATOM 729 C C . ARG A 1 93 ? -31.194 -2.905 34.461 1.00 74.12 93 ARG A C 1
ATOM 731 O O . ARG A 1 93 ? -30.309 -2.078 34.653 1.00 74.12 93 ARG A O 1
ATOM 738 N N . ASP A 1 94 ? -32.470 -2.584 34.266 1.00 66.94 94 ASP A N 1
ATOM 739 C CA . ASP A 1 94 ? -33.011 -1.216 34.330 1.00 66.94 94 ASP A CA 1
ATOM 740 C C . ASP A 1 94 ? -33.336 -0.782 35.778 1.00 66.94 94 ASP A C 1
ATOM 742 O O . ASP A 1 94 ? -33.792 0.332 36.032 1.00 66.94 94 ASP A O 1
ATOM 746 N N . ASP A 1 95 ? -33.116 -1.665 36.760 1.00 64.44 95 ASP A N 1
ATOM 747 C CA . ASP A 1 95 ? -33.309 -1.339 38.167 1.00 64.44 95 ASP A CA 1
ATO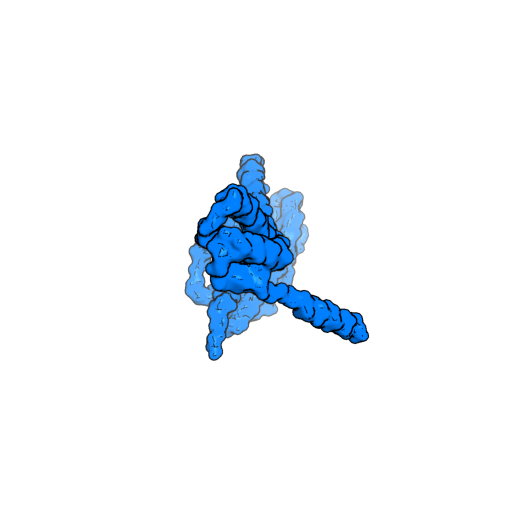M 748 C C . ASP A 1 95 ? -32.138 -0.504 38.710 1.00 64.44 95 ASP A C 1
ATOM 750 O O . ASP A 1 95 ? -31.000 -0.587 38.260 1.00 64.44 95 ASP A O 1
ATOM 754 N N . SER A 1 96 ? -32.407 0.334 39.713 1.00 64.19 96 SER A N 1
ATOM 755 C CA . SER A 1 96 ? -31.444 1.255 40.345 1.00 64.19 96 SER A CA 1
ATOM 756 C C . SER A 1 96 ? -30.273 0.561 41.064 1.00 64.19 96 SER A C 1
ATOM 758 O O . SER A 1 96 ? -29.574 1.198 41.856 1.00 64.19 96 SER A O 1
ATOM 760 N N . ARG A 1 97 ? -30.095 -0.749 40.871 1.00 74.06 97 ARG A N 1
ATOM 761 C CA . ARG A 1 97 ? -29.051 -1.541 41.512 1.00 74.06 97 ARG A CA 1
ATOM 762 C C . ARG A 1 97 ? -27.707 -1.287 40.821 1.00 74.06 97 ARG A C 1
ATOM 764 O O . ARG A 1 97 ? -27.669 -1.024 39.619 1.00 74.06 97 ARG A O 1
ATOM 771 N N . PRO A 1 98 ? -26.587 -1.359 41.558 1.00 77.25 98 PRO A N 1
ATOM 772 C CA . PRO A 1 98 ? -25.269 -1.337 40.943 1.00 77.25 98 PRO A CA 1
ATOM 773 C C . PRO A 1 98 ? -25.162 -2.464 39.911 1.00 77.25 98 PRO A C 1
ATOM 775 O O . PRO A 1 98 ? -25.492 -3.610 40.216 1.00 77.25 98 PRO A O 1
ATOM 778 N N . LEU A 1 99 ? -24.721 -2.128 38.696 1.00 82.94 99 LEU A N 1
ATOM 779 C CA . LEU A 1 99 ? -24.433 -3.116 37.661 1.00 82.94 99 LEU A CA 1
ATOM 780 C C . LEU A 1 99 ? -23.355 -4.082 38.166 1.00 82.94 99 LEU A C 1
ATOM 782 O O . LEU A 1 99 ? -22.317 -3.634 38.657 1.00 82.94 99 LEU A O 1
ATOM 786 N N . ASP A 1 100 ? -23.603 -5.380 38.019 1.00 86.81 100 ASP A N 1
ATOM 787 C CA . ASP A 1 100 ? -22.621 -6.411 38.333 1.00 86.81 100 ASP A CA 1
ATOM 788 C C . ASP A 1 100 ? -21.461 -6.353 37.327 1.00 86.81 100 ASP A C 1
ATOM 790 O O . ASP A 1 100 ? -21.662 -6.490 36.118 1.00 86.81 100 ASP A O 1
ATOM 794 N N . THR A 1 101 ? -20.249 -6.101 37.825 1.00 89.44 101 THR A N 1
ATOM 795 C CA . THR A 1 101 ? -19.029 -6.046 37.009 1.00 89.44 101 THR A CA 1
ATOM 796 C C . THR A 1 101 ? -18.311 -7.385 36.928 1.00 89.44 101 THR A C 1
ATOM 798 O O . THR A 1 101 ? -17.351 -7.475 36.165 1.00 89.44 101 THR A O 1
ATOM 801 N N . SER A 1 102 ? -18.784 -8.422 37.633 1.00 91.44 102 SER A N 1
ATOM 802 C CA . SER A 1 102 ? -18.173 -9.754 37.609 1.00 91.44 102 SER A CA 1
ATOM 803 C C . SER A 1 102 ? -17.918 -10.289 36.191 1.00 91.44 102 SER A C 1
ATOM 805 O O . SER A 1 102 ? -16.809 -10.766 35.950 1.00 91.44 102 SER A O 1
ATOM 807 N N . PRO A 1 103 ? -18.801 -10.088 35.185 1.00 93.06 103 PRO A N 1
ATOM 808 C CA . PRO A 1 103 ? -18.528 -10.614 33.849 1.00 93.06 103 PRO A CA 1
ATOM 809 C C . PRO A 1 103 ? -17.434 -9.835 33.097 1.00 93.06 103 PRO A C 1
ATOM 811 O O . PRO A 1 103 ? -16.853 -10.359 32.146 1.00 93.06 103 PRO A O 1
ATOM 814 N N . LEU A 1 104 ? -17.158 -8.580 33.483 1.00 93.56 104 LEU A N 1
ATOM 815 C CA . LEU A 1 104 ? -16.016 -7.810 32.971 1.00 93.56 104 LEU A CA 1
ATOM 816 C C . LEU A 1 104 ? -14.714 -8.220 33.667 1.00 93.56 104 LEU A C 1
ATOM 818 O O . LEU A 1 104 ? -13.664 -8.231 33.026 1.00 93.56 104 LEU A O 1
ATOM 822 N N . ASP A 1 105 ? -14.782 -8.583 34.949 1.00 94.12 105 ASP A N 1
ATOM 823 C CA . ASP A 1 105 ? -13.642 -9.136 35.681 1.00 94.12 105 ASP A CA 1
ATOM 824 C C . ASP A 1 105 ? -13.239 -10.510 35.113 1.00 94.12 105 ASP A C 1
ATOM 826 O O . ASP A 1 105 ? -12.048 -10.776 34.942 1.00 94.12 105 ASP A O 1
ATOM 830 N N . ASP A 1 106 ? -14.211 -11.336 34.713 1.00 94.38 106 ASP A N 1
ATOM 831 C CA . ASP A 1 106 ? -13.965 -12.601 34.009 1.00 94.38 106 ASP A CA 1
ATOM 832 C C . ASP A 1 106 ? -13.305 -12.380 32.642 1.00 94.38 106 ASP A C 1
ATOM 834 O O . ASP A 1 106 ? -12.332 -13.055 32.303 1.00 94.38 106 ASP A O 1
ATOM 838 N N . ALA A 1 107 ? -13.778 -11.395 31.870 1.00 95.38 107 ALA A N 1
ATOM 839 C CA . ALA A 1 107 ? -13.158 -11.034 30.595 1.00 95.38 107 ALA A CA 1
ATOM 840 C C . ALA A 1 107 ? -11.706 -10.566 30.777 1.00 95.38 107 ALA A C 1
ATOM 842 O O . ALA A 1 107 ? -10.834 -10.904 29.976 1.00 95.38 107 ALA A O 1
ATOM 843 N N . ARG A 1 108 ? -11.424 -9.828 31.857 1.00 96.44 108 ARG A N 1
ATOM 844 C CA . ARG A 1 108 ? -10.068 -9.396 32.202 1.00 96.44 108 ARG A CA 1
ATOM 845 C C . ARG A 1 108 ? -9.174 -10.569 32.601 1.00 96.44 108 ARG A C 1
ATOM 847 O O . ARG A 1 108 ? -8.042 -10.638 32.136 1.00 96.44 108 ARG A O 1
ATOM 854 N N . ARG A 1 109 ? -9.686 -11.522 33.385 1.00 95.88 109 ARG A N 1
ATOM 855 C CA . ARG A 1 109 ? -8.950 -12.750 33.720 1.00 95.88 109 ARG A CA 1
ATOM 856 C C . ARG A 1 109 ? -8.647 -13.580 32.469 1.00 95.88 109 ARG A C 1
ATOM 858 O O . ARG A 1 109 ? -7.520 -14.026 32.293 1.00 95.88 109 ARG A O 1
ATOM 865 N N . ALA A 1 110 ? -9.617 -13.722 31.566 1.00 96.25 110 ALA A N 1
ATOM 866 C CA . ALA A 1 110 ? -9.437 -14.390 30.276 1.00 96.25 110 ALA A CA 1
ATOM 867 C C . ALA A 1 110 ? -8.380 -13.717 29.399 1.00 96.25 110 ALA A C 1
ATOM 869 O O . ALA A 1 110 ? -7.568 -14.391 28.766 1.00 96.25 110 ALA A O 1
ATOM 870 N N . LEU A 1 111 ? -8.356 -12.389 29.401 1.00 96.50 111 LEU A N 1
ATOM 871 C CA . LEU A 1 111 ? -7.337 -11.613 28.719 1.00 96.50 111 LEU A CA 1
ATOM 872 C C . LEU A 1 111 ? -5.939 -11.845 29.313 1.00 96.50 111 LEU A C 1
ATOM 874 O O . LEU A 1 111 ? -4.984 -12.027 28.557 1.00 96.50 111 LEU A O 1
ATOM 878 N N . ASP A 1 112 ? -5.815 -11.882 30.640 1.00 95.69 112 ASP A N 1
ATOM 879 C CA . ASP A 1 112 ? -4.542 -12.139 31.317 1.00 95.69 112 ASP A CA 1
ATOM 880 C C . ASP A 1 112 ? -4.022 -13.565 31.047 1.00 95.69 112 ASP A C 1
ATOM 882 O O . ASP A 1 112 ? -2.834 -13.729 30.760 1.00 95.69 112 ASP A O 1
ATOM 886 N N . GLU A 1 113 ? -4.894 -14.581 31.009 1.00 95.62 113 GLU A N 1
ATOM 887 C CA . GLU A 1 113 ? -4.517 -15.945 30.594 1.00 95.62 113 GLU A CA 1
ATOM 888 C C . GLU A 1 113 ? -3.955 -15.981 29.165 1.00 95.62 113 GLU A C 1
ATOM 890 O O . GLU A 1 113 ? -2.907 -16.579 28.909 1.00 95.62 113 GLU A O 1
ATOM 895 N N . LEU A 1 114 ? -4.598 -15.288 28.217 1.00 95.75 114 LEU A N 1
ATOM 896 C CA . LEU A 1 114 ? -4.090 -15.216 26.843 1.00 95.75 114 LEU A CA 1
ATOM 897 C C . LEU A 1 114 ? -2.786 -14.412 26.740 1.00 95.75 114 LEU A C 1
ATOM 899 O O . LEU A 1 114 ? -1.948 -14.733 25.901 1.00 95.75 114 LEU A O 1
ATOM 903 N N . ARG A 1 115 ? -2.562 -13.404 27.594 1.00 95.50 115 ARG A N 1
ATOM 904 C CA . ARG A 1 115 ? -1.275 -12.687 27.660 1.00 95.50 115 ARG A CA 1
ATOM 905 C C . ARG A 1 115 ? -0.144 -13.582 28.157 1.00 95.50 115 ARG A C 1
ATOM 907 O O . ARG A 1 115 ? 0.954 -13.508 27.606 1.00 95.50 115 ARG A O 1
ATOM 914 N N . LEU A 1 116 ? -0.406 -14.425 29.160 1.00 92.69 116 LEU A N 1
ATOM 915 C CA . LEU A 1 116 ? 0.557 -15.408 29.676 1.00 92.69 116 LEU A CA 1
ATOM 916 C C . LEU A 1 116 ? 0.917 -16.463 28.624 1.00 92.69 116 LEU A C 1
ATOM 918 O O . LEU A 1 116 ? 2.059 -16.919 28.564 1.00 92.69 116 LEU A O 1
ATOM 922 N N . ALA A 1 117 ? -0.038 -16.807 27.761 1.00 91.69 117 ALA A N 1
ATOM 923 C CA . ALA A 1 117 ? 0.144 -17.752 26.669 1.00 91.69 117 ALA A CA 1
ATOM 924 C C . ALA A 1 117 ? 1.106 -17.247 25.567 1.00 91.69 117 ALA A C 1
ATOM 926 O O . ALA A 1 117 ? 1.585 -18.041 24.756 1.00 91.69 117 ALA A O 1
ATOM 927 N N . ILE A 1 118 ? 1.433 -15.949 25.528 1.00 91.25 118 ILE A N 1
ATOM 928 C CA . ILE A 1 118 ? 2.344 -15.360 24.537 1.00 91.25 118 ILE A CA 1
ATOM 929 C C . ILE A 1 118 ? 3.680 -14.976 25.203 1.00 91.25 118 ILE A C 1
ATOM 931 O O . ILE A 1 118 ? 3.855 -13.835 25.645 1.00 91.25 118 ILE A O 1
ATOM 935 N N . PRO A 1 119 ? 4.658 -15.900 25.281 1.00 81.81 119 PRO A N 1
ATOM 936 C CA . PRO A 1 119 ? 5.944 -15.610 25.903 1.00 81.81 119 PRO A CA 1
ATOM 937 C C . PRO A 1 119 ? 6.768 -14.625 25.063 1.00 81.81 119 PRO A C 1
ATOM 939 O O . PRO A 1 119 ? 6.774 -14.678 23.835 1.00 81.81 119 PRO A O 1
ATOM 942 N N . GLY A 1 120 ? 7.518 -13.752 25.740 1.00 83.50 120 GLY A N 1
ATOM 943 C CA . GLY A 1 120 ? 8.458 -12.819 25.105 1.00 83.50 120 G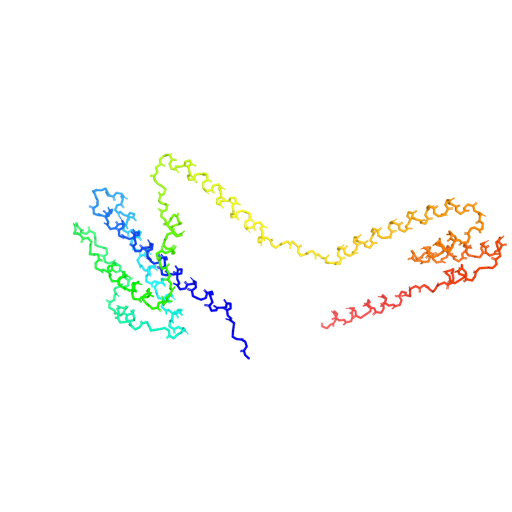LY A CA 1
ATOM 944 C C . GLY A 1 120 ? 7.836 -11.530 24.556 1.00 83.50 120 GLY A C 1
ATOM 945 O O . GLY A 1 120 ? 8.576 -10.650 24.119 1.00 83.50 120 GLY A O 1
ATOM 946 N N . THR A 1 121 ? 6.511 -11.374 24.609 1.00 87.94 121 THR A N 1
ATOM 947 C CA . THR A 1 121 ? 5.847 -10.123 24.227 1.00 87.94 121 THR A CA 1
ATOM 948 C C . THR A 1 121 ? 5.968 -9.085 25.342 1.00 87.94 121 THR A C 1
ATOM 950 O O . THR A 1 121 ? 5.470 -9.276 26.451 1.00 87.94 121 THR A O 1
ATOM 953 N N . ASP A 1 122 ? 6.599 -7.948 25.041 1.00 89.88 122 ASP A N 1
ATOM 954 C CA . ASP A 1 122 ? 6.638 -6.798 25.949 1.00 89.88 122 ASP A CA 1
ATOM 955 C C . ASP A 1 122 ? 5.316 -6.020 25.876 1.00 89.88 122 ASP A C 1
ATOM 957 O O . ASP A 1 122 ? 5.171 -5.025 25.157 1.00 89.88 122 ASP A O 1
ATOM 961 N N . TRP A 1 123 ? 4.325 -6.501 26.627 1.00 87.56 123 TRP A N 1
ATOM 962 C CA . TRP A 1 123 ? 2.999 -5.889 26.715 1.00 87.56 123 TRP A CA 1
ATOM 963 C C . TRP A 1 123 ? 3.052 -4.423 27.150 1.00 87.56 123 TRP A C 1
ATOM 965 O O . TRP A 1 123 ? 2.264 -3.622 26.655 1.00 87.56 123 TRP A O 1
ATOM 975 N N . LYS A 1 124 ? 4.021 -4.044 27.993 1.00 85.94 124 LYS A N 1
ATOM 976 C CA . LYS A 1 124 ? 4.186 -2.667 28.473 1.00 85.94 124 LYS A CA 1
ATOM 977 C C . LYS A 1 124 ? 4.720 -1.750 27.373 1.00 85.94 124 LYS A C 1
ATOM 979 O O . LYS A 1 124 ? 4.238 -0.625 27.212 1.00 85.94 124 LYS A O 1
ATOM 984 N N . ALA A 1 125 ? 5.693 -2.214 26.590 1.00 84.06 125 ALA A N 1
ATOM 985 C CA . ALA A 1 125 ? 6.184 -1.466 25.436 1.00 84.06 125 ALA A CA 1
ATOM 986 C C . ALA A 1 125 ? 5.116 -1.325 24.351 1.00 84.06 125 ALA A C 1
ATOM 988 O O . ALA A 1 125 ? 5.065 -0.295 23.672 1.00 84.06 125 ALA A O 1
ATOM 989 N N . ILE A 1 126 ? 4.260 -2.333 24.164 1.00 83.31 126 ILE A N 1
ATOM 990 C CA . ILE A 1 126 ? 3.161 -2.191 23.215 1.00 83.31 126 ILE A CA 1
ATOM 991 C C . ILE A 1 126 ? 2.101 -1.231 23.748 1.00 83.31 126 ILE A C 1
ATOM 993 O O . ILE A 1 126 ? 1.762 -0.295 23.030 1.00 83.31 126 ILE A O 1
ATOM 997 N N . GLU A 1 127 ? 1.679 -1.374 25.007 1.00 80.38 127 GLU A N 1
ATOM 998 C CA . GLU A 1 127 ? 0.740 -0.454 25.656 1.00 80.38 127 GLU A CA 1
ATOM 999 C C . GLU A 1 127 ? 1.219 0.995 25.513 1.00 80.38 127 GLU A C 1
ATOM 1001 O O . GLU A 1 127 ? 0.462 1.852 25.063 1.00 80.38 127 GLU A O 1
ATOM 1006 N N . THR A 1 128 ? 2.503 1.262 25.770 1.00 81.88 128 THR A N 1
ATOM 1007 C CA . THR A 1 128 ? 3.107 2.598 25.618 1.00 81.88 128 THR A CA 1
ATOM 1008 C C . THR A 1 128 ? 2.998 3.126 24.184 1.00 81.88 128 THR A C 1
ATOM 1010 O O . THR A 1 128 ? 2.671 4.293 23.984 1.00 81.88 128 THR A O 1
ATOM 1013 N N . ARG A 1 129 ? 3.229 2.279 23.170 1.00 77.62 129 ARG A N 1
ATOM 1014 C CA . ARG A 1 129 ? 3.111 2.662 21.750 1.00 77.62 129 ARG A CA 1
ATOM 1015 C C . ARG A 1 129 ? 1.663 2.865 21.306 1.00 77.62 129 ARG A C 1
ATOM 1017 O O . ARG A 1 129 ? 1.408 3.676 20.421 1.00 77.62 129 ARG A O 1
ATOM 1024 N N . THR A 1 130 ? 0.720 2.147 21.908 1.00 71.06 130 THR A N 1
ATOM 1025 C CA . THR A 1 130 ? -0.711 2.231 21.583 1.00 71.06 130 THR A CA 1
ATOM 1026 C C . THR A 1 130 ? -1.469 3.251 22.434 1.00 71.06 130 THR A C 1
ATOM 1028 O O . THR A 1 130 ? -2.593 3.628 22.087 1.00 71.06 130 THR A O 1
ATOM 1031 N N . THR A 1 131 ? -0.861 3.739 23.521 1.00 63.09 131 THR A N 1
ATOM 1032 C CA . THR A 1 131 ? -1.401 4.795 24.386 1.00 63.09 131 THR A CA 1
ATOM 1033 C C . THR A 1 131 ? -1.523 6.086 23.575 1.00 63.09 131 THR A C 1
ATOM 1035 O O . THR A 1 131 ? -0.558 6.810 23.362 1.00 63.09 131 THR A O 1
ATOM 1038 N N . GLY A 1 132 ? -2.729 6.355 23.074 1.00 57.50 132 GLY A N 1
ATOM 1039 C CA . GLY A 1 132 ? -3.029 7.491 22.194 1.00 57.50 132 GLY A CA 1
ATOM 1040 C C . GLY A 1 132 ? -3.779 7.108 20.919 1.00 57.50 132 GLY A C 1
ATOM 1041 O O . GLY A 1 132 ? -4.526 7.929 20.396 1.00 57.50 132 GLY A O 1
ATOM 1042 N N . LEU A 1 133 ? -3.666 5.855 20.469 1.00 61.66 133 LEU A N 1
ATOM 1043 C CA . LEU A 1 133 ? -4.403 5.342 19.306 1.00 61.66 133 LEU A CA 1
ATOM 1044 C C . LEU A 1 133 ? -5.819 4.874 19.674 1.00 61.66 133 LEU A C 1
ATOM 1046 O O . LEU A 1 133 ? -6.745 5.050 18.891 1.00 61.66 133 LEU A O 1
ATOM 1050 N N . VAL A 1 134 ? -6.003 4.336 20.883 1.00 54.19 134 VAL A N 1
ATOM 1051 C CA . VAL A 1 134 ? -7.267 3.696 21.309 1.00 54.19 134 VAL A CA 1
ATOM 1052 C C . VAL A 1 134 ? -8.078 4.568 22.296 1.00 54.19 134 VAL A C 1
ATOM 1054 O O . VAL A 1 134 ? -9.223 4.267 22.613 1.00 54.19 134 VAL A O 1
ATOM 1057 N N . GLY A 1 135 ? -7.523 5.695 22.770 1.00 45.56 135 GLY A N 1
ATOM 1058 C CA . GLY A 1 135 ? -8.069 6.468 23.904 1.00 45.56 135 GLY A CA 1
ATOM 1059 C C . GLY A 1 135 ? -8.738 7.820 23.606 1.00 45.56 135 GLY A C 1
ATOM 1060 O O . GLY A 1 135 ? -9.198 8.483 24.539 1.00 45.56 135 GLY A O 1
ATOM 1061 N N . VAL A 1 136 ? -8.805 8.292 22.356 1.00 47.16 136 VAL A N 1
ATOM 1062 C CA . VAL A 1 136 ? -9.285 9.662 22.080 1.00 47.16 136 VAL A CA 1
ATOM 1063 C C . VAL A 1 136 ? -10.817 9.728 22.048 1.00 47.16 136 VAL A C 1
ATOM 1065 O O . VAL A 1 136 ? -11.454 9.639 21.001 1.00 47.16 136 VAL A O 1
ATOM 1068 N N . ARG A 1 137 ? -11.434 9.966 23.213 1.00 44.47 137 ARG A N 1
ATOM 1069 C CA . ARG A 1 137 ? -12.811 10.487 23.297 1.00 44.47 137 ARG A CA 1
ATOM 1070 C C . ARG A 1 137 ? -12.815 11.995 23.024 1.00 44.47 137 ARG A C 1
ATOM 1072 O O . ARG A 1 137 ? -12.346 12.798 23.827 1.00 44.47 137 ARG A O 1
ATOM 1079 N N . LEU A 1 138 ? -13.409 12.376 21.897 1.00 46.41 138 LEU A N 1
ATOM 1080 C CA . LEU A 1 138 ? -13.622 13.753 21.442 1.00 46.41 138 LEU A CA 1
ATOM 1081 C C . LEU A 1 138 ? -14.655 14.508 22.301 1.00 46.41 138 LEU A C 1
ATOM 1083 O O . LEU A 1 138 ? -15.798 14.684 21.888 1.00 46.41 138 LEU A O 1
ATOM 1087 N N . VAL A 1 139 ? -14.283 14.983 23.495 1.00 47.34 139 VAL A N 1
ATOM 1088 C CA . VAL A 1 139 ? -15.168 15.844 24.306 1.00 47.34 139 VAL A CA 1
ATOM 1089 C C . VAL A 1 139 ? -14.407 17.014 24.941 1.00 47.34 139 VAL A C 1
ATOM 1091 O O . VAL A 1 139 ? -14.114 17.012 26.128 1.00 47.34 139 VAL A O 1
ATOM 1094 N N . SER A 1 140 ? -14.117 18.060 24.157 1.00 45.72 140 SER A N 1
ATOM 1095 C CA . SER A 1 140 ? -14.094 19.458 24.635 1.00 45.72 140 SER A CA 1
ATOM 1096 C C . SER A 1 140 ? -14.103 20.438 23.451 1.00 45.72 140 SER A C 1
ATOM 1098 O O . SER A 1 140 ? -13.689 20.100 22.342 1.00 45.72 140 SER A O 1
ATOM 1100 N N . ARG A 1 141 ? -14.584 21.674 23.651 1.00 44.97 141 ARG A N 1
ATOM 1101 C CA . ARG A 1 141 ? -14.728 22.689 22.583 1.00 44.97 141 ARG A CA 1
ATOM 1102 C C . ARG A 1 141 ? -13.377 23.182 22.025 1.00 44.97 141 ARG A C 1
ATOM 1104 O O . ARG A 1 141 ? -13.324 23.535 20.854 1.00 44.97 141 ARG A O 1
ATOM 1111 N N . ARG A 1 142 ? -12.288 23.118 22.810 1.00 50.06 142 ARG A N 1
ATOM 1112 C CA . ARG A 1 142 ? -10.893 23.265 22.324 1.00 50.06 142 ARG A CA 1
ATOM 1113 C C . ARG A 1 142 ? -10.382 21.990 21.642 1.00 50.06 142 ARG A C 1
ATOM 1115 O O . ARG A 1 142 ? -9.645 22.074 20.667 1.00 50.06 142 ARG A O 1
ATOM 1122 N N . GLY A 1 143 ? -10.864 20.826 22.078 1.00 46.19 143 GLY A N 1
ATOM 1123 C CA . GLY A 1 143 ? -10.647 19.544 21.413 1.00 46.19 143 GLY A CA 1
ATOM 1124 C C . GLY A 1 143 ? -11.245 19.469 20.008 1.00 46.19 143 GLY A C 1
ATOM 1125 O O . GLY A 1 143 ? -10.730 18.716 19.204 1.00 46.19 143 GLY A O 1
ATOM 1126 N N . ARG A 1 144 ? -12.258 20.274 19.652 1.00 50.47 144 ARG A N 1
ATOM 1127 C CA . ARG A 1 144 ? -12.819 20.291 18.284 1.00 50.47 144 ARG A CA 1
ATOM 1128 C C . ARG A 1 144 ? -11.850 20.831 17.232 1.00 50.47 144 ARG A C 1
ATOM 1130 O O . ARG A 1 144 ? -11.883 20.346 16.112 1.00 50.47 144 ARG A O 1
ATOM 1137 N N . LEU A 1 145 ? -10.992 21.794 17.578 1.00 55.34 145 LEU A N 1
ATOM 1138 C CA . LEU A 1 145 ? -9.991 22.321 16.641 1.00 55.34 145 LEU A CA 1
ATOM 1139 C C . LEU A 1 145 ? -8.810 21.356 16.491 1.00 55.34 145 LEU A C 1
ATOM 1141 O O . LEU A 1 145 ? -8.399 21.080 15.371 1.00 55.34 145 LEU A O 1
ATOM 1145 N N . ALA A 1 146 ? -8.341 20.770 17.597 1.00 54.44 146 ALA A N 1
ATOM 1146 C CA . ALA A 1 146 ? -7.320 19.720 17.559 1.00 54.44 146 ALA A CA 1
ATOM 1147 C C . ALA A 1 146 ? -7.832 18.440 16.870 1.00 54.44 146 ALA A C 1
ATOM 1149 O O . ALA A 1 146 ? -7.107 17.773 16.141 1.00 54.44 146 ALA A O 1
ATOM 1150 N N . ALA A 1 147 ? -9.110 18.114 17.047 1.00 54.41 147 ALA A N 1
ATOM 1151 C CA . ALA A 1 147 ? -9.763 17.027 16.339 1.00 54.41 147 ALA A CA 1
ATOM 1152 C C . ALA A 1 147 ? -9.944 17.340 14.863 1.00 54.41 147 ALA A C 1
ATOM 1154 O O . ALA A 1 147 ? -9.723 16.462 14.050 1.00 54.41 147 ALA A O 1
ATOM 1155 N N . ALA A 1 148 ? -10.301 18.572 14.497 1.00 59.41 148 ALA A N 1
ATOM 1156 C CA . ALA A 1 148 ? -10.391 18.963 13.097 1.00 59.41 148 ALA A CA 1
ATOM 1157 C C . ALA A 1 148 ? -9.027 18.861 12.403 1.00 59.41 148 ALA A C 1
ATOM 1159 O O . ALA A 1 148 ? -8.976 18.392 11.273 1.00 59.41 148 ALA A O 1
ATOM 1160 N N . SER A 1 149 ? -7.924 19.216 13.074 1.00 62.88 149 SER A N 1
ATOM 1161 C CA . SER A 1 149 ? -6.581 19.066 12.504 1.00 62.88 149 SER A CA 1
ATOM 1162 C C . SER A 1 149 ? -6.129 17.607 12.424 1.00 62.88 149 SER A C 1
ATOM 1164 O O . SER A 1 149 ? -5.547 17.215 11.417 1.00 62.88 149 SER A O 1
ATOM 1166 N N . ILE A 1 150 ? -6.441 16.776 13.424 1.00 69.19 150 ILE A N 1
ATOM 1167 C CA . ILE A 1 150 ? -6.153 15.332 13.372 1.00 69.19 150 ILE A CA 1
ATOM 1168 C C . ILE A 1 150 ? -7.020 14.646 12.315 1.00 69.19 150 ILE A C 1
ATOM 1170 O O . ILE A 1 150 ? -6.498 13.874 11.525 1.00 69.19 150 ILE A O 1
ATOM 1174 N N . ILE A 1 151 ? -8.315 14.956 12.240 1.00 69.56 151 ILE A N 1
ATOM 1175 C CA . ILE A 1 151 ? -9.222 14.430 11.213 1.00 69.56 151 ILE A CA 1
ATOM 1176 C C . ILE A 1 151 ? -8.763 14.896 9.836 1.00 69.56 151 ILE A C 1
ATOM 1178 O O . ILE A 1 151 ? -8.704 14.075 8.939 1.00 69.56 151 ILE A O 1
ATOM 1182 N N . ALA A 1 152 ? -8.373 16.159 9.654 1.00 72.56 152 ALA A N 1
ATOM 1183 C CA . ALA A 1 152 ? -7.816 16.625 8.387 1.00 72.56 152 ALA A CA 1
ATOM 1184 C C . ALA A 1 152 ? -6.519 15.882 8.031 1.00 72.56 152 ALA A C 1
ATOM 1186 O O . ALA A 1 152 ? -6.346 15.486 6.883 1.00 72.56 152 ALA A O 1
ATOM 1187 N N . GLY A 1 153 ? -5.644 15.626 9.009 1.00 77.25 153 GLY A N 1
ATOM 1188 C CA . GLY A 1 153 ? -4.425 14.839 8.821 1.00 77.25 153 GLY A CA 1
ATOM 1189 C C . GLY A 1 153 ? -4.699 13.372 8.484 1.00 77.25 153 GLY A C 1
ATOM 1190 O O . GLY A 1 153 ? -4.084 12.832 7.572 1.00 77.25 153 GLY A O 1
ATOM 1191 N N . VAL A 1 154 ? -5.657 12.734 9.158 1.00 79.50 154 VAL A N 1
ATOM 1192 C CA . VAL A 1 154 ? -6.068 11.346 8.901 1.00 79.50 154 VAL A CA 1
ATOM 1193 C C . VAL A 1 154 ? -6.812 11.243 7.576 1.00 79.50 154 VAL A C 1
ATOM 1195 O O . VAL A 1 154 ? -6.538 10.333 6.813 1.00 79.50 154 VAL A O 1
ATOM 1198 N N . VAL A 1 155 ? -7.699 12.181 7.248 1.00 80.50 155 VAL A N 1
ATOM 1199 C CA . VAL A 1 155 ? -8.364 12.248 5.941 1.00 80.50 155 VAL A CA 1
ATOM 1200 C C . VAL A 1 155 ? -7.333 12.472 4.845 1.00 80.50 155 VAL A C 1
ATOM 1202 O O . VAL A 1 155 ? -7.418 11.806 3.826 1.00 80.50 155 VAL A O 1
ATOM 1205 N N . ALA A 1 156 ? -6.323 13.320 5.050 1.00 81.75 156 ALA A N 1
ATOM 1206 C CA . ALA A 1 156 ? -5.225 13.473 4.102 1.00 81.75 156 ALA A CA 1
ATOM 1207 C C . ALA A 1 156 ? -4.389 12.190 3.988 1.00 81.75 156 ALA A C 1
ATOM 1209 O O . ALA A 1 156 ? -4.059 11.783 2.880 1.00 81.75 156 ALA A O 1
ATOM 1210 N N . ALA A 1 157 ? -4.088 11.509 5.096 1.00 78.56 157 ALA A N 1
ATOM 1211 C CA . ALA A 1 157 ? -3.333 10.258 5.096 1.00 78.56 157 ALA A CA 1
ATOM 1212 C C . ALA A 1 157 ? -4.113 9.109 4.436 1.00 78.56 157 ALA A C 1
ATOM 1214 O O . ALA A 1 157 ? -3.556 8.390 3.615 1.00 78.56 157 ALA A O 1
ATOM 1215 N N . VAL A 1 158 ? -5.409 8.975 4.723 1.00 83.19 158 VAL A N 1
ATOM 1216 C CA . VAL A 1 158 ? -6.318 8.004 4.098 1.00 83.19 158 VAL A CA 1
ATOM 1217 C C . 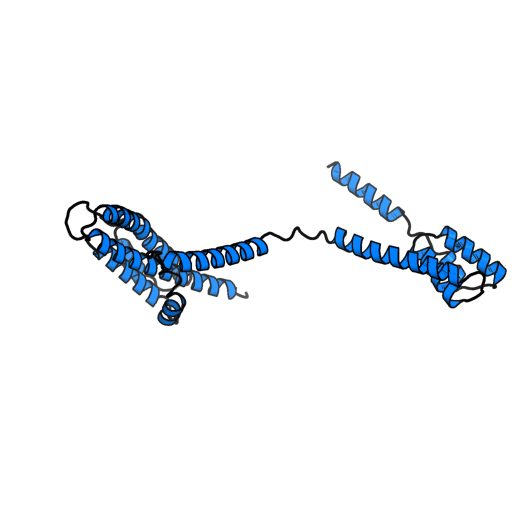VAL A 1 158 ? -6.560 8.365 2.639 1.00 83.19 158 VAL A C 1
ATOM 1219 O O . VAL A 1 158 ? -6.555 7.472 1.805 1.00 83.19 158 VAL A O 1
ATOM 1222 N N . ALA A 1 159 ? -6.710 9.643 2.291 1.00 80.44 159 ALA A N 1
ATOM 1223 C CA . ALA A 1 159 ? -6.780 10.088 0.902 1.00 80.44 159 ALA A CA 1
ATOM 1224 C C . ALA A 1 159 ? -5.483 9.750 0.163 1.00 80.44 159 ALA A C 1
ATOM 1226 O O . ALA A 1 159 ? -5.539 9.218 -0.932 1.00 80.44 159 ALA A O 1
ATOM 1227 N N . THR A 1 160 ? -4.318 9.958 0.778 1.00 80.19 160 THR A N 1
ATOM 1228 C CA . THR A 1 160 ? -3.017 9.605 0.185 1.00 80.19 160 THR A CA 1
ATOM 1229 C C . THR A 1 160 ? -2.869 8.089 0.041 1.00 80.19 160 THR A C 1
ATOM 1231 O O . THR A 1 160 ? -2.443 7.607 -1.005 1.00 80.19 160 THR A O 1
ATOM 1234 N N . TRP A 1 161 ? -3.279 7.318 1.050 1.00 83.62 161 TRP A N 1
ATOM 1235 C CA . TRP A 1 161 ? -3.241 5.856 1.026 1.00 83.62 161 TRP A CA 1
ATOM 1236 C C . TRP A 1 161 ? -4.225 5.270 0.004 1.00 83.62 161 TRP A C 1
ATOM 1238 O O . TRP A 1 161 ? -3.869 4.389 -0.778 1.00 83.62 161 TRP A O 1
ATOM 1248 N N . THR A 1 162 ? -5.443 5.803 -0.067 1.00 76.44 162 THR A N 1
ATOM 1249 C CA . THR A 1 162 ? -6.423 5.429 -1.095 1.00 76.44 162 THR A CA 1
ATOM 1250 C C . THR A 1 162 ? -5.926 5.821 -2.479 1.00 76.44 162 THR A C 1
ATOM 1252 O O . THR A 1 162 ? -5.961 4.989 -3.371 1.00 76.44 162 THR A O 1
ATOM 1255 N N . TYR A 1 163 ? -5.332 7.004 -2.655 1.00 80.31 163 TYR A N 1
ATOM 1256 C CA . TYR A 1 163 ? -4.710 7.395 -3.923 1.00 80.31 163 TYR A CA 1
ATOM 1257 C C . TYR A 1 163 ? -3.539 6.482 -4.315 1.00 80.31 163 TYR A C 1
ATOM 1259 O O . TYR A 1 163 ? -3.377 6.183 -5.491 1.00 80.31 163 TYR A O 1
ATOM 1267 N N . SER A 1 164 ? -2.765 5.979 -3.346 1.00 72.62 164 SER A N 1
ATOM 1268 C CA . SER A 1 164 ? -1.695 4.999 -3.604 1.00 72.62 164 SER A CA 1
ATOM 1269 C C . SER A 1 164 ? -2.193 3.578 -3.885 1.00 72.62 164 SER A C 1
ATOM 1271 O O . SER A 1 164 ? -1.449 2.768 -4.430 1.00 72.62 164 SER A O 1
ATOM 1273 N N . THR A 1 165 ? -3.436 3.263 -3.509 1.00 75.25 165 THR A N 1
ATOM 1274 C CA . THR A 1 165 ? -4.069 1.958 -3.758 1.00 75.25 165 THR A CA 1
ATOM 1275 C C . THR A 1 165 ? -5.034 1.988 -4.935 1.00 75.25 165 THR A C 1
ATOM 1277 O O . THR A 1 165 ? -5.454 0.918 -5.377 1.00 75.25 165 THR A O 1
ATOM 1280 N N . ILE A 1 166 ? -5.341 3.171 -5.495 1.00 65.50 166 ILE A N 1
ATOM 1281 C CA . ILE A 1 166 ? -5.883 3.275 -6.850 1.00 65.50 166 ILE A CA 1
ATOM 1282 C C . ILE A 1 166 ? -4.855 2.573 -7.738 1.00 65.50 166 ILE A C 1
ATOM 1284 O O . ILE A 1 166 ? -3.722 3.049 -7.837 1.00 65.50 166 ILE A O 1
ATOM 1288 N N . PRO A 1 167 ? -5.209 1.429 -8.349 1.00 57.41 167 PRO A N 1
ATOM 1289 C CA . PRO A 1 167 ? -4.296 0.753 -9.241 1.00 57.41 167 PRO A CA 1
ATOM 1290 C C . PRO A 1 167 ? -3.954 1.759 -10.329 1.00 57.41 167 PRO A C 1
ATOM 1292 O O . PRO A 1 167 ? -4.861 2.208 -11.040 1.00 57.41 167 PRO A O 1
ATOM 1295 N N . GLU A 1 168 ? -2.675 2.140 -10.438 1.00 62.03 168 GLU A N 1
ATOM 1296 C CA . GLU A 1 168 ? -2.240 2.920 -11.589 1.00 62.03 168 GLU A CA 1
ATOM 1297 C C . GLU A 1 168 ? -2.787 2.197 -12.822 1.00 62.03 168 GLU A C 1
ATOM 1299 O O . GLU A 1 168 ? -2.634 0.968 -12.913 1.00 62.03 168 GLU A O 1
ATOM 1304 N N . PRO A 1 169 ? -3.501 2.903 -13.719 1.00 69.75 169 PRO A N 1
ATOM 1305 C CA . PRO A 1 169 ? -4.066 2.279 -14.900 1.00 69.75 169 PRO A CA 1
ATOM 1306 C C . PRO A 1 169 ? -2.929 1.522 -15.567 1.00 69.75 169 PRO A C 1
ATOM 1308 O O . PRO A 1 169 ? -1.934 2.149 -15.932 1.00 69.75 169 PRO A O 1
ATOM 1311 N N . LYS A 1 170 ? -3.041 0.181 -15.612 1.00 61.66 170 LYS A N 1
ATOM 1312 C CA . LYS A 1 170 ? -1.982 -0.723 -16.082 1.00 61.66 170 LYS A CA 1
ATOM 1313 C C . LYS A 1 170 ? -1.381 -0.101 -17.332 1.00 61.66 170 LYS A C 1
ATOM 1315 O O . LYS A 1 170 ? -2.055 -0.065 -18.364 1.00 61.66 170 LYS A O 1
ATOM 1320 N N . ARG A 1 171 ? -0.163 0.445 -17.213 1.00 68.44 171 ARG A N 1
ATOM 1321 C CA . ARG A 1 171 ? 0.534 1.051 -18.346 1.00 68.44 171 ARG A CA 1
ATOM 1322 C C . ARG A 1 171 ? 0.580 -0.024 -19.409 1.00 68.44 171 ARG A C 1
ATOM 1324 O O . ARG A 1 171 ? 1.105 -1.101 -19.148 1.00 68.44 171 ARG A O 1
ATOM 1331 N N . ASP A 1 172 ? -0.067 0.219 -20.545 1.00 84.19 172 ASP A N 1
ATOM 1332 C CA . ASP A 1 172 ? -0.013 -0.714 -21.660 1.00 84.19 172 ASP A CA 1
ATOM 1333 C C . ASP A 1 172 ? 1.433 -0.681 -22.174 1.00 84.19 172 ASP A C 1
ATOM 1335 O O . ASP A 1 172 ? 1.815 0.307 -22.813 1.00 84.19 172 ASP A O 1
ATOM 1339 N N . PRO A 1 173 ? 2.252 -1.718 -21.918 1.00 81.19 173 PRO A N 1
ATOM 1340 C CA . PRO A 1 173 ? 3.657 -1.710 -22.319 1.00 81.19 173 PRO A CA 1
ATOM 1341 C C . PRO A 1 173 ? 3.793 -1.579 -23.841 1.00 81.19 173 PRO A C 1
ATOM 1343 O O . PRO A 1 173 ? 4.800 -1.094 -24.350 1.00 81.19 173 PRO A O 1
ATOM 1346 N N . ARG A 1 174 ? 2.749 -1.945 -24.601 1.00 81.31 174 ARG A N 1
ATOM 1347 C CA . ARG A 1 174 ? 2.714 -1.752 -26.053 1.00 81.31 174 ARG A CA 1
ATOM 1348 C C . ARG A 1 174 ? 2.468 -0.302 -26.446 1.00 81.31 174 ARG A C 1
ATOM 1350 O O . ARG A 1 174 ? 2.866 0.090 -27.539 1.00 81.31 174 ARG A O 1
ATOM 1357 N N . ALA A 1 175 ? 1.762 0.483 -25.639 1.00 82.56 175 ALA A N 1
ATOM 1358 C CA . ALA A 1 175 ? 1.568 1.907 -25.894 1.00 82.56 175 ALA A CA 1
ATOM 1359 C C . ALA A 1 175 ? 2.848 2.696 -25.590 1.00 82.56 175 ALA A C 1
ATOM 1361 O O . ALA A 1 175 ? 3.208 3.576 -26.367 1.00 82.56 175 ALA A O 1
ATOM 1362 N N . GLU A 1 176 ? 3.557 2.338 -24.520 1.00 85.12 176 GLU A N 1
ATOM 1363 C CA . GLU A 1 176 ? 4.846 2.937 -24.154 1.00 85.12 176 GLU A CA 1
ATOM 1364 C C . GLU A 1 176 ? 5.919 2.634 -25.204 1.00 85.12 176 GLU A C 1
ATOM 1366 O O . GLU A 1 176 ? 6.456 3.558 -25.810 1.00 85.12 176 GLU A O 1
ATOM 1371 N N . MET A 1 177 ? 6.088 1.361 -25.575 1.00 82.75 177 MET A N 1
ATOM 1372 C CA . MET A 1 177 ? 6.998 0.964 -26.655 1.00 82.75 177 MET A CA 1
ATOM 1373 C C . MET A 1 177 ? 6.651 1.642 -27.995 1.00 82.75 177 MET A C 1
ATOM 1375 O O . MET A 1 177 ? 7.541 1.999 -28.761 1.00 82.75 177 MET A O 1
ATOM 1379 N N . ARG A 1 178 ? 5.361 1.860 -28.300 1.00 86.31 178 ARG A N 1
ATOM 1380 C CA . ARG A 1 178 ? 4.949 2.605 -29.506 1.00 86.31 178 ARG A CA 1
ATOM 1381 C C . ARG A 1 178 ? 5.370 4.074 -29.459 1.00 86.31 178 ARG A C 1
ATOM 1383 O O . ARG A 1 178 ? 5.736 4.608 -30.501 1.00 86.31 178 ARG A O 1
ATOM 1390 N N . ARG A 1 179 ? 5.320 4.718 -28.289 1.00 86.19 179 ARG A N 1
ATOM 1391 C CA . ARG A 1 179 ? 5.777 6.107 -28.115 1.00 86.19 179 ARG A CA 1
ATOM 1392 C C . ARG A 1 179 ? 7.291 6.208 -28.249 1.00 86.19 179 ARG A C 1
ATOM 1394 O O . ARG A 1 179 ? 7.762 7.074 -28.972 1.00 86.19 179 ARG A O 1
ATOM 1401 N N . GLU A 1 180 ? 8.034 5.296 -27.631 1.00 84.50 180 GLU A N 1
ATOM 1402 C CA . GLU A 1 180 ? 9.495 5.252 -27.760 1.00 84.50 180 GLU A CA 1
ATOM 1403 C C . GLU A 1 180 ? 9.925 5.023 -29.214 1.00 84.50 180 GLU A C 1
ATOM 1405 O O . GLU A 1 180 ? 10.779 5.736 -29.736 1.00 84.50 180 GLU A O 1
ATOM 1410 N N . LEU A 1 181 ? 9.269 4.091 -29.914 1.00 85.94 181 LEU A N 1
ATOM 1411 C CA . LEU A 1 181 ? 9.519 3.863 -31.337 1.00 85.94 181 LEU A CA 1
ATOM 1412 C C . LEU A 1 181 ? 9.161 5.078 -32.200 1.00 85.94 181 LEU A C 1
ATOM 1414 O O . LEU A 1 181 ? 9.854 5.323 -33.184 1.00 85.94 181 LEU A O 1
ATOM 1418 N N . ALA A 1 182 ? 8.115 5.836 -31.852 1.00 87.75 182 ALA A N 1
ATOM 1419 C CA . ALA A 1 182 ? 7.759 7.060 -32.569 1.00 87.75 182 ALA A CA 1
ATOM 1420 C C . ALA A 1 182 ? 8.869 8.114 -32.457 1.00 87.75 182 ALA A C 1
ATOM 1422 O O . ALA A 1 182 ? 9.280 8.658 -33.476 1.00 87.75 182 ALA A O 1
ATOM 1423 N N . VAL A 1 183 ? 9.441 8.302 -31.262 1.00 88.62 183 VAL A N 1
ATOM 1424 C CA . VAL A 1 183 ? 10.577 9.217 -31.056 1.00 88.62 183 VAL A CA 1
ATOM 1425 C C . VAL A 1 183 ? 11.784 8.804 -31.906 1.00 88.62 183 VAL A C 1
ATOM 1427 O O . VAL A 1 183 ? 12.382 9.643 -32.569 1.00 88.62 183 VAL A O 1
ATOM 1430 N N . VAL A 1 184 ? 12.107 7.507 -31.968 1.00 88.00 184 VAL A N 1
ATOM 1431 C CA . VAL A 1 184 ? 13.218 6.994 -32.799 1.00 88.00 184 VAL A CA 1
ATOM 1432 C C . VAL A 1 184 ? 12.943 7.132 -34.303 1.00 88.00 184 VAL A C 1
ATOM 1434 O O . VAL A 1 184 ? 13.869 7.216 -35.110 1.00 88.00 184 VAL A O 1
ATOM 1437 N N . VAL A 1 185 ? 11.679 7.099 -34.727 1.00 90.56 185 VAL A N 1
ATOM 1438 C CA . VAL A 1 185 ? 11.306 7.363 -36.125 1.00 90.56 185 VAL A CA 1
ATOM 1439 C C . VAL A 1 185 ? 11.454 8.849 -36.444 1.00 90.56 185 VAL A C 1
ATOM 1441 O O . VAL A 1 185 ? 12.029 9.177 -37.477 1.00 90.56 185 VAL A O 1
ATOM 1444 N N . ASP A 1 186 ? 10.988 9.733 -35.565 1.00 92.81 186 ASP A N 1
ATOM 1445 C CA . ASP A 1 186 ? 11.054 11.180 -35.780 1.00 92.81 186 ASP A CA 1
ATOM 1446 C C . ASP A 1 186 ? 12.503 11.693 -35.772 1.00 92.81 186 ASP A C 1
ATOM 1448 O O . ASP A 1 186 ? 12.884 12.453 -36.662 1.00 92.81 186 ASP A O 1
ATOM 1452 N N . ASP A 1 187 ? 13.343 11.195 -34.859 1.00 92.94 187 ASP A N 1
ATOM 1453 C CA . ASP A 1 187 ? 14.782 11.497 -34.822 1.00 92.94 187 ASP A CA 1
ATOM 1454 C C . ASP A 1 187 ? 15.496 11.055 -36.112 1.00 92.94 187 ASP A C 1
ATOM 1456 O O . ASP A 1 187 ? 16.266 11.808 -36.712 1.00 92.94 187 ASP A O 1
ATOM 1460 N N . ARG A 1 188 ? 15.169 9.859 -36.626 1.00 93.94 188 ARG A N 1
ATOM 1461 C CA . ARG A 1 188 ? 15.721 9.381 -37.904 1.00 93.94 188 ARG A CA 1
ATOM 1462 C C . ARG A 1 188 ? 15.291 10.235 -39.089 1.00 93.94 188 ARG A C 1
ATOM 1464 O O . ARG A 1 188 ? 16.110 10.445 -39.977 1.00 93.94 188 ARG A O 1
ATOM 1471 N N . LYS A 1 189 ? 14.048 10.721 -39.120 1.00 94.94 189 LYS A N 1
ATOM 1472 C CA . LYS A 1 189 ? 13.577 11.619 -40.186 1.00 94.94 189 LYS A CA 1
ATOM 1473 C C . LYS A 1 189 ? 14.329 12.941 -40.166 1.00 94.94 189 LYS A C 1
ATOM 1475 O O . LYS A 1 189 ? 14.866 13.323 -41.197 1.00 94.94 189 LYS A O 1
ATOM 1480 N N . ALA A 1 190 ? 14.462 13.561 -38.993 1.00 95.75 190 ALA A N 1
ATOM 1481 C CA . ALA A 1 190 ? 15.247 14.783 -38.844 1.00 95.75 190 ALA A CA 1
ATOM 1482 C C . ALA A 1 190 ? 16.699 14.578 -39.314 1.00 95.75 190 ALA A C 1
ATOM 1484 O O . ALA A 1 190 ? 17.237 15.386 -40.067 1.00 95.75 190 ALA A O 1
ATOM 1485 N N . ARG A 1 191 ? 17.310 13.439 -38.959 1.00 96.62 191 ARG A N 1
ATOM 1486 C CA . ARG A 1 191 ? 18.666 13.098 -39.404 1.00 96.62 191 ARG A CA 1
ATOM 1487 C C . ARG A 1 191 ? 18.776 12.886 -40.918 1.00 96.62 191 ARG A C 1
ATOM 1489 O O . ARG A 1 191 ? 19.799 13.238 -41.499 1.00 96.62 191 ARG A O 1
ATOM 1496 N N . ILE A 1 192 ? 17.761 12.295 -41.552 1.00 97.19 192 ILE A N 1
ATOM 1497 C CA . ILE A 1 192 ? 17.692 12.147 -43.015 1.00 97.19 192 ILE A CA 1
ATOM 1498 C C . ILE A 1 192 ? 17.648 13.529 -43.674 1.00 97.19 192 ILE A C 1
ATOM 1500 O O . ILE A 1 192 ? 18.442 13.767 -44.582 1.00 97.19 192 ILE A O 1
ATOM 1504 N N . ASP A 1 193 ? 16.796 14.432 -43.184 1.00 96.62 193 ASP A N 1
ATOM 1505 C CA . ASP A 1 193 ? 16.648 15.788 -43.727 1.00 96.62 193 ASP A CA 1
ATOM 1506 C C . ASP A 1 193 ? 17.960 16.591 -43.597 1.00 96.62 193 ASP A C 1
ATOM 1508 O O . ASP A 1 193 ? 18.418 17.216 -44.558 1.00 96.62 193 ASP A O 1
ATOM 1512 N N . ASP A 1 194 ? 18.633 16.503 -42.443 1.00 96.56 194 ASP A N 1
ATOM 1513 C CA . ASP A 1 194 ? 19.942 17.132 -42.217 1.00 96.56 194 ASP A CA 1
ATOM 1514 C C . ASP A 1 194 ? 21.011 16.606 -43.189 1.00 96.56 194 ASP A C 1
ATOM 1516 O O . ASP A 1 194 ? 21.784 17.374 -43.773 1.00 96.56 194 ASP A O 1
ATOM 1520 N N . LEU A 1 195 ? 21.075 15.283 -43.373 1.00 96.25 195 LEU A N 1
ATOM 1521 C CA . LEU A 1 195 ? 22.040 14.651 -44.273 1.00 96.25 195 LEU A CA 1
ATOM 1522 C C . LEU A 1 195 ? 21.756 14.984 -45.740 1.00 96.25 195 LEU A C 1
ATOM 1524 O O . LEU A 1 195 ? 22.702 15.177 -46.505 1.00 96.25 195 LEU A O 1
ATOM 1528 N N . GLU A 1 196 ? 20.489 15.097 -46.135 1.00 95.81 196 GLU A N 1
ATOM 1529 C CA . GLU A 1 196 ? 20.099 15.490 -47.491 1.00 95.81 196 GLU A CA 1
ATOM 1530 C C . GLU A 1 196 ? 20.628 16.893 -47.833 1.00 95.81 196 GLU A C 1
ATOM 1532 O O . GLU A 1 196 ? 21.257 17.086 -48.882 1.00 95.81 196 GLU A O 1
ATOM 1537 N N . LEU A 1 197 ? 20.482 17.845 -46.904 1.00 95.12 197 LEU A N 1
ATOM 1538 C CA . LEU A 1 197 ? 21.022 19.202 -47.033 1.00 95.12 197 LEU A CA 1
ATOM 1539 C C . LEU A 1 197 ? 22.557 19.224 -47.064 1.00 95.12 197 LEU A C 1
ATOM 1541 O O . LEU A 1 197 ? 23.160 19.967 -47.844 1.00 95.12 197 LEU A O 1
ATOM 1545 N N . LEU A 1 198 ? 23.208 18.413 -46.226 1.00 94.06 198 LEU A N 1
ATOM 1546 C CA . LEU A 1 198 ? 24.669 18.365 -46.139 1.00 94.06 198 LEU A CA 1
ATOM 1547 C C . LEU A 1 198 ? 25.311 17.744 -47.381 1.00 94.06 198 LEU A C 1
ATOM 1549 O O . LEU A 1 198 ? 26.338 18.249 -47.853 1.00 94.06 198 LEU A O 1
ATOM 1553 N N . ILE A 1 199 ? 24.725 16.674 -47.922 1.00 95.38 199 ILE A N 1
ATOM 1554 C CA . ILE A 1 199 ? 25.288 15.960 -49.067 1.00 95.38 199 ILE A CA 1
ATOM 1555 C C . ILE A 1 199 ? 25.306 16.883 -50.285 1.00 95.38 199 ILE A C 1
ATOM 1557 O O . ILE A 1 199 ? 26.376 17.056 -50.861 1.00 95.38 199 ILE A O 1
ATOM 1561 N N . GLY A 1 200 ? 24.189 17.523 -50.656 1.00 79.50 200 GLY A N 1
ATOM 1562 C CA . GLY A 1 200 ? 24.167 18.623 -51.639 1.00 79.50 200 GLY A CA 1
ATOM 1563 C C . GLY A 1 200 ? 24.916 18.377 -52.966 1.00 79.50 200 GLY A C 1
ATOM 1564 O O . GLY A 1 200 ? 25.389 19.323 -53.588 1.00 79.50 200 GLY A O 1
ATOM 1565 N N . GLY A 1 201 ? 25.092 17.115 -53.384 1.00 83.12 201 GLY A N 1
ATOM 1566 C CA . GLY A 1 201 ? 25.869 16.716 -54.571 1.00 83.12 201 GLY A CA 1
ATOM 1567 C C . GLY A 1 201 ? 27.364 16.428 -54.352 1.00 83.12 201 GLY A C 1
ATOM 1568 O O . GLY A 1 201 ? 28.054 16.074 -55.305 1.00 83.12 201 GLY A O 1
ATOM 1569 N N . ARG A 1 202 ? 27.877 16.535 -53.124 1.00 92.12 202 ARG A N 1
ATOM 1570 C CA . ARG A 1 202 ? 29.255 16.181 -52.752 1.00 92.12 202 ARG A CA 1
ATOM 1571 C C . ARG A 1 202 ? 29.424 14.664 -52.623 1.00 92.12 202 ARG A C 1
ATOM 1573 O O . ARG A 1 202 ? 28.544 13.969 -52.123 1.00 92.12 202 ARG A O 1
ATOM 1580 N N . CYS A 1 203 ? 30.595 14.157 -53.005 1.00 96.31 203 CYS A N 1
ATOM 1581 C CA . CYS A 1 203 ? 30.954 12.738 -52.897 1.00 96.31 203 CYS A CA 1
ATOM 1582 C C . CYS A 1 203 ? 31.529 12.365 -51.514 1.00 96.31 203 CYS A C 1
ATOM 1584 O O . CYS A 1 203 ? 32.515 11.632 -51.427 1.00 96.31 203 CYS A O 1
ATOM 1586 N N . ASP A 1 204 ? 30.944 12.877 -50.428 1.00 96.19 204 ASP A N 1
ATOM 1587 C CA . ASP A 1 204 ? 31.393 12.556 -49.069 1.00 96.19 204 ASP A CA 1
ATOM 1588 C C . ASP A 1 204 ? 30.888 11.172 -48.644 1.00 96.19 204 ASP A C 1
ATOM 1590 O O . ASP A 1 204 ? 29.717 10.987 -48.308 1.00 96.19 204 ASP A O 1
ATOM 1594 N N . ARG A 1 205 ? 31.793 10.189 -48.673 1.00 94.88 205 ARG A N 1
ATOM 1595 C CA . ARG A 1 205 ? 31.477 8.778 -48.424 1.00 94.88 205 ARG A CA 1
ATOM 1596 C C . ARG A 1 205 ? 30.814 8.547 -47.070 1.00 94.88 205 ARG A C 1
ATOM 1598 O O . ARG A 1 205 ? 29.854 7.789 -47.008 1.00 94.88 205 ARG A O 1
ATOM 1605 N N . LEU A 1 206 ? 31.283 9.195 -46.001 1.00 95.50 206 LEU A N 1
ATOM 1606 C CA . LEU A 1 206 ? 30.792 8.903 -44.648 1.00 95.50 206 LEU A CA 1
ATOM 1607 C C . LEU A 1 206 ? 29.329 9.323 -44.480 1.00 95.50 206 LEU A C 1
ATOM 1609 O O . LEU A 1 206 ? 28.496 8.518 -44.062 1.00 95.50 206 LEU A O 1
ATOM 1613 N N . ASN A 1 207 ? 29.007 10.552 -44.884 1.00 96.56 207 ASN A N 1
ATOM 1614 C CA . ASN A 1 207 ? 27.645 11.078 -44.808 1.00 96.56 207 ASN A CA 1
ATOM 1615 C C . ASN A 1 207 ? 26.696 10.338 -45.765 1.00 96.56 207 ASN A C 1
ATOM 1617 O O . ASN A 1 207 ? 25.553 10.051 -45.415 1.00 96.56 207 ASN A O 1
ATOM 1621 N N . VAL A 1 208 ? 27.183 9.944 -46.946 1.00 97.50 208 VAL A N 1
ATOM 1622 C CA . VAL A 1 208 ? 26.413 9.148 -47.913 1.00 97.50 208 VAL A CA 1
ATOM 1623 C C . VAL A 1 208 ? 26.102 7.741 -47.390 1.00 97.50 208 VAL A C 1
ATOM 1625 O O . VAL A 1 208 ? 24.981 7.257 -47.566 1.00 97.50 208 VAL A O 1
ATOM 1628 N N . HIS A 1 209 ? 27.050 7.080 -46.719 1.00 97.50 209 HIS A N 1
ATOM 1629 C CA . HIS A 1 209 ? 26.811 5.764 -46.113 1.00 97.50 209 HIS A CA 1
ATOM 1630 C C . HIS A 1 209 ? 25.724 5.832 -45.045 1.00 97.50 209 HIS A C 1
ATOM 1632 O O . HIS A 1 209 ? 24.840 4.972 -45.016 1.00 97.50 209 HIS A O 1
ATOM 1638 N N . GLU A 1 210 ? 25.784 6.847 -44.181 1.00 96.88 210 GLU A N 1
ATOM 1639 C CA . GLU A 1 210 ? 24.782 7.070 -43.139 1.00 96.88 210 GLU A CA 1
ATOM 1640 C C . GLU A 1 210 ? 23.404 7.350 -43.753 1.00 96.88 210 GLU A C 1
ATOM 1642 O O . GLU A 1 210 ? 22.424 6.705 -43.379 1.00 96.88 210 GLU A O 1
ATOM 1647 N N . TYR A 1 211 ? 23.342 8.220 -44.762 1.00 97.75 211 TYR A N 1
ATOM 1648 C CA . TYR A 1 211 ? 22.100 8.605 -45.427 1.00 97.75 211 TYR A CA 1
ATOM 1649 C C . TYR A 1 211 ? 21.381 7.420 -46.086 1.00 97.75 211 TYR A C 1
ATOM 1651 O O . TYR A 1 211 ? 20.215 7.150 -45.794 1.00 97.75 211 TYR A O 1
ATOM 1659 N N . VAL A 1 212 ? 22.083 6.641 -46.916 1.00 97.44 212 VAL A N 1
ATOM 1660 C CA . VAL A 1 212 ? 21.480 5.492 -47.619 1.00 97.44 212 VAL A CA 1
ATOM 1661 C C . VAL A 1 212 ? 21.053 4.400 -46.636 1.00 97.44 212 VAL A C 1
ATOM 1663 O O . VAL A 1 212 ? 20.010 3.767 -46.817 1.00 97.44 212 VAL A O 1
ATOM 1666 N N . LYS A 1 213 ? 21.816 4.208 -45.554 1.00 96.25 213 LYS A N 1
ATOM 1667 C CA . LYS A 1 213 ? 21.435 3.311 -44.459 1.00 96.25 213 LYS A CA 1
ATOM 1668 C C . LYS A 1 213 ? 20.147 3.777 -43.775 1.00 96.25 213 LYS A C 1
ATOM 1670 O O . LYS A 1 213 ? 19.276 2.945 -43.520 1.00 96.25 213 LYS A O 1
ATOM 1675 N N . LEU A 1 214 ? 20.012 5.069 -43.475 1.00 96.31 214 LEU A N 1
ATOM 1676 C CA . LEU A 1 214 ? 18.821 5.611 -42.818 1.00 96.31 214 LEU A CA 1
ATOM 1677 C C . LEU A 1 214 ? 17.581 5.529 -43.715 1.00 96.31 214 LEU A C 1
ATOM 1679 O O . LEU A 1 214 ? 16.543 5.075 -43.236 1.00 96.31 214 LEU A O 1
ATOM 1683 N N . LEU A 1 215 ? 17.698 5.833 -45.014 1.00 96.44 215 LEU A N 1
ATOM 1684 C CA . LEU A 1 215 ? 16.607 5.651 -45.983 1.00 96.44 215 LEU A CA 1
ATOM 1685 C C . LEU A 1 215 ? 16.107 4.200 -46.016 1.00 96.44 215 LEU A C 1
ATOM 1687 O O . LEU A 1 215 ? 14.903 3.943 -45.962 1.00 96.44 215 LEU A O 1
ATOM 1691 N N . ALA A 1 216 ? 17.030 3.236 -46.052 1.00 94.81 216 ALA A N 1
ATOM 1692 C CA . ALA A 1 216 ? 16.696 1.819 -45.982 1.00 94.81 216 ALA A CA 1
ATOM 1693 C C . ALA A 1 216 ? 15.977 1.474 -44.661 1.00 94.81 216 ALA A C 1
ATOM 1695 O O . ALA A 1 216 ? 14.903 0.876 -44.669 1.00 94.81 216 ALA A O 1
ATOM 1696 N N . MET A 1 217 ? 16.516 1.901 -43.515 1.00 91.31 217 MET A N 1
ATOM 1697 C CA . MET A 1 217 ? 15.929 1.631 -42.194 1.00 91.31 217 MET A CA 1
ATOM 1698 C C . MET A 1 217 ? 14.563 2.294 -41.957 1.00 91.31 217 MET A C 1
ATOM 1700 O O . MET A 1 217 ? 13.789 1.790 -41.138 1.00 91.31 217 MET A O 1
ATOM 1704 N N . ASP A 1 218 ? 14.264 3.403 -42.635 1.00 93.25 218 ASP A N 1
ATOM 1705 C CA . ASP A 1 218 ? 12.959 4.082 -42.589 1.00 93.25 218 ASP A CA 1
ATOM 1706 C C . ASP A 1 218 ? 11.925 3.452 -43.543 1.00 93.25 218 ASP A C 1
ATOM 1708 O O . ASP A 1 218 ? 10.747 3.797 -43.550 1.00 93.25 218 ASP A O 1
ATOM 1712 N N . GLY A 1 219 ? 12.338 2.466 -44.343 1.00 91.50 219 GLY A N 1
ATOM 1713 C CA . GLY A 1 219 ? 11.467 1.796 -45.303 1.00 91.50 219 GLY A CA 1
ATOM 1714 C C . GLY A 1 219 ? 11.371 2.499 -46.660 1.00 91.50 219 GLY A C 1
ATOM 1715 O O . GLY A 1 219 ? 10.605 2.061 -47.523 1.00 91.50 219 GLY A O 1
ATOM 1716 N N . ARG A 1 220 ? 12.179 3.539 -46.892 1.00 94.94 220 ARG A N 1
ATOM 1717 C CA . ARG A 1 220 ? 12.277 4.303 -48.146 1.00 94.94 220 ARG A CA 1
ATOM 1718 C C . ARG A 1 220 ? 13.232 3.625 -49.137 1.00 94.94 220 ARG A C 1
ATOM 1720 O O . ARG A 1 220 ? 14.181 4.210 -49.648 1.00 94.94 220 ARG A O 1
ATOM 1727 N N . TRP A 1 221 ? 12.989 2.344 -49.417 1.00 94.62 221 TRP A N 1
ATOM 1728 C CA . TRP A 1 221 ? 13.898 1.502 -50.212 1.00 94.62 221 TRP A CA 1
ATOM 1729 C C . TRP A 1 221 ? 14.064 1.964 -51.662 1.00 94.62 221 TRP A C 1
ATOM 1731 O O . TRP A 1 221 ? 15.111 1.743 -52.259 1.00 94.62 221 TRP A O 1
ATOM 1741 N N . GLN A 1 222 ? 13.016 2.539 -52.259 1.00 95.75 222 GLN A N 1
ATOM 1742 C CA . GLN A 1 222 ? 13.089 3.067 -53.624 1.00 95.75 222 GLN A CA 1
ATOM 1743 C C . GLN A 1 222 ? 14.009 4.284 -53.674 1.00 95.75 222 GLN A C 1
ATOM 1745 O O . GLN A 1 222 ? 14.907 4.309 -54.507 1.00 95.75 222 GLN A O 1
ATOM 1750 N N . ASP A 1 223 ? 13.867 5.203 -52.722 1.00 96.62 223 ASP A N 1
ATOM 1751 C CA . ASP A 1 223 ? 14.720 6.388 -52.609 1.00 96.62 223 ASP A CA 1
ATOM 1752 C C . ASP A 1 223 ? 16.183 5.992 -52.386 1.00 96.62 223 ASP A C 1
ATOM 1754 O O . ASP A 1 223 ? 17.069 6.498 -53.070 1.00 96.62 223 ASP A O 1
ATOM 1758 N N . ALA A 1 224 ? 16.439 5.012 -51.510 1.00 97.12 224 ALA A N 1
ATOM 1759 C CA . ALA A 1 224 ? 17.781 4.473 -51.287 1.00 97.12 224 ALA A CA 1
ATOM 1760 C C . ALA A 1 224 ? 18.403 3.881 -52.569 1.00 97.12 224 ALA A C 1
ATOM 1762 O O . ALA A 1 224 ? 19.594 4.068 -52.818 1.00 97.12 224 ALA A O 1
ATOM 1763 N N . ARG A 1 225 ? 17.608 3.185 -53.399 1.00 97.31 225 ARG A N 1
ATOM 1764 C CA . ARG A 1 225 ? 18.058 2.630 -54.691 1.00 97.31 225 ARG A CA 1
ATOM 1765 C C . ARG A 1 225 ? 18.368 3.709 -55.708 1.00 97.31 225 ARG A C 1
ATOM 1767 O O . ARG A 1 225 ? 19.442 3.670 -56.300 1.00 97.31 225 ARG A O 1
ATOM 1774 N N . THR A 1 226 ? 17.440 4.642 -55.901 1.00 97.50 226 THR A N 1
ATOM 1775 C CA . THR A 1 226 ? 17.599 5.747 -56.850 1.00 97.50 226 THR A CA 1
ATOM 1776 C C . THR A 1 226 ? 18.820 6.576 -56.477 1.00 97.50 226 THR A C 1
ATOM 1778 O O . THR A 1 226 ? 19.719 6.747 -57.294 1.00 97.50 226 THR A O 1
ATOM 1781 N N . PHE A 1 227 ? 18.928 6.971 -55.204 1.00 97.38 227 PHE A N 1
ATOM 1782 C CA . PHE A 1 227 ? 20.079 7.718 -54.714 1.00 97.38 227 PHE A CA 1
ATOM 1783 C C . PHE A 1 227 ? 21.390 6.938 -54.883 1.00 97.38 227 PHE A C 1
ATOM 1785 O O . PHE A 1 227 ? 22.392 7.510 -55.304 1.00 97.38 227 PHE A O 1
ATOM 1792 N N . GLY A 1 228 ? 21.403 5.635 -54.578 1.00 97.00 228 GLY A N 1
ATOM 1793 C CA . GLY A 1 228 ? 22.591 4.794 -54.738 1.00 97.00 228 GLY A CA 1
ATOM 1794 C C . GLY A 1 228 ? 23.070 4.696 -56.191 1.00 97.00 228 GLY A C 1
ATOM 1795 O O . GLY A 1 228 ? 24.272 4.794 -56.439 1.00 97.00 228 GLY A O 1
ATOM 1796 N N . ALA A 1 229 ? 22.145 4.558 -57.146 1.00 97.62 229 ALA A N 1
ATOM 1797 C CA . ALA A 1 229 ? 22.458 4.543 -58.576 1.00 97.62 229 ALA A CA 1
ATOM 1798 C C . ALA A 1 229 ? 23.015 5.897 -59.050 1.00 97.62 229 ALA A C 1
ATOM 1800 O O . ALA A 1 229 ? 24.056 5.942 -59.710 1.00 97.62 229 ALA A O 1
ATOM 1801 N N . ASP A 1 230 ? 22.383 7.000 -58.641 1.00 97.44 230 ASP A N 1
ATOM 1802 C CA . ASP A 1 230 ? 22.823 8.359 -58.974 1.00 97.44 230 ASP A CA 1
ATOM 1803 C C . ASP A 1 230 ? 24.177 8.703 -58.339 1.00 97.44 230 ASP A C 1
ATOM 1805 O O . ASP A 1 230 ? 25.001 9.413 -58.924 1.00 97.44 230 ASP A O 1
ATOM 1809 N N . TYR A 1 231 ? 24.430 8.217 -57.122 1.00 97.31 231 TYR A N 1
ATOM 1810 C CA . TYR A 1 231 ? 25.723 8.352 -56.461 1.00 97.31 231 TYR A CA 1
ATOM 1811 C C . TYR A 1 231 ? 26.806 7.581 -57.216 1.00 97.31 231 TYR A C 1
ATOM 1813 O O . TYR A 1 231 ? 27.851 8.155 -57.510 1.00 97.31 231 TYR A O 1
ATOM 1821 N N . GLN A 1 232 ? 26.546 6.325 -57.596 1.00 97.44 232 GLN A N 1
ATOM 1822 C CA . GLN A 1 232 ? 27.504 5.513 -58.350 1.00 97.44 232 GLN A CA 1
ATOM 1823 C C . GLN A 1 232 ? 27.864 6.155 -59.696 1.00 97.44 232 GLN A C 1
ATOM 1825 O O . GLN A 1 232 ? 29.038 6.190 -60.065 1.00 97.44 232 GLN A O 1
ATOM 1830 N N . ALA A 1 233 ? 26.877 6.718 -60.398 1.00 97.19 233 ALA A N 1
ATOM 1831 C CA . ALA A 1 233 ? 27.096 7.408 -61.666 1.00 97.19 233 ALA A CA 1
ATOM 1832 C C . ALA A 1 233 ? 27.974 8.668 -61.528 1.00 97.19 233 ALA A C 1
ATOM 1834 O O . ALA A 1 233 ? 28.744 8.978 -62.434 1.00 97.19 233 ALA A O 1
ATOM 1835 N N . ARG A 1 234 ? 27.875 9.396 -60.405 1.00 96.56 234 ARG A N 1
ATOM 1836 C CA . ARG A 1 234 ? 28.607 10.659 -60.183 1.00 96.56 234 ARG A CA 1
ATOM 1837 C C . ARG A 1 234 ? 29.960 10.484 -59.498 1.00 96.56 234 ARG A C 1
ATOM 1839 O O . ARG A 1 234 ? 30.904 11.194 -59.824 1.00 96.56 234 ARG A O 1
ATOM 1846 N N . CYS A 1 235 ? 30.035 9.583 -58.525 1.00 97.06 235 CYS A N 1
ATOM 1847 C CA . CYS A 1 235 ? 31.136 9.485 -57.566 1.00 97.06 235 CYS A CA 1
ATOM 1848 C C . CYS A 1 235 ? 31.935 8.176 -57.682 1.00 97.06 235 CYS A C 1
ATOM 1850 O O . CYS A 1 235 ? 32.933 8.011 -56.978 1.00 97.06 235 CYS A O 1
ATOM 1852 N N . GLY A 1 236 ? 31.521 7.261 -58.564 1.00 97.25 236 GLY A N 1
ATOM 1853 C CA . GLY A 1 236 ? 32.127 5.942 -58.730 1.00 97.25 236 GLY A CA 1
ATOM 1854 C C . GLY A 1 236 ? 31.540 4.883 -57.796 1.00 97.25 236 GLY A C 1
ATOM 1855 O O . GLY A 1 236 ? 30.641 5.140 -56.996 1.00 97.25 236 GLY A O 1
ATOM 1856 N N . GLU A 1 237 ? 32.033 3.654 -57.924 1.00 97.50 237 GLU A N 1
ATOM 1857 C CA . GLU A 1 237 ? 31.496 2.511 -57.186 1.00 97.50 237 GLU A CA 1
ATOM 1858 C C . GLU A 1 237 ? 31.834 2.568 -55.693 1.00 97.50 237 GLU A C 1
ATOM 1860 O O . GLU A 1 237 ? 32.983 2.784 -55.301 1.00 97.50 237 GLU A O 1
ATOM 1865 N N . ASP A 1 238 ? 30.825 2.317 -54.857 1.00 97.62 238 ASP A N 1
ATOM 1866 C CA . ASP A 1 238 ? 30.983 2.162 -53.415 1.00 97.62 238 ASP A CA 1
ATOM 1867 C C . ASP A 1 238 ? 30.179 0.940 -52.928 1.00 97.62 238 ASP A C 1
ATOM 1869 O O . ASP A 1 238 ? 28.941 0.935 -53.001 1.00 97.62 238 ASP A O 1
ATOM 1873 N N . PRO A 1 239 ? 30.851 -0.111 -52.419 1.00 97.12 239 PRO A N 1
ATOM 1874 C CA . PRO A 1 239 ? 30.192 -1.361 -52.055 1.00 97.12 239 PRO A CA 1
ATOM 1875 C C . PRO A 1 239 ? 29.240 -1.208 -50.860 1.00 97.12 239 PRO A C 1
ATOM 1877 O O . PRO A 1 239 ? 28.283 -1.976 -50.733 1.00 97.12 239 PRO A O 1
ATOM 1880 N N . ILE A 1 240 ? 29.461 -0.226 -49.979 1.00 96.62 240 ILE A N 1
ATOM 1881 C CA . ILE A 1 240 ? 28.594 0.011 -48.818 1.00 96.62 240 ILE A CA 1
ATOM 1882 C C . ILE A 1 240 ? 27.296 0.673 -49.274 1.00 96.62 240 ILE A C 1
ATOM 1884 O O . ILE A 1 240 ? 26.214 0.251 -48.853 1.00 96.62 240 ILE A O 1
ATOM 1888 N N . VAL A 1 241 ? 27.389 1.650 -50.178 1.00 97.31 241 VAL A N 1
ATOM 1889 C CA . VAL A 1 241 ? 26.216 2.292 -50.787 1.00 97.31 241 VAL A CA 1
ATOM 1890 C C . VAL A 1 241 ? 25.383 1.263 -51.543 1.00 97.31 241 VAL A C 1
ATOM 1892 O O . VAL A 1 241 ? 24.181 1.164 -51.306 1.00 97.31 241 VAL A O 1
ATOM 1895 N N . GLN A 1 242 ? 26.014 0.427 -52.374 1.00 97.56 242 GLN A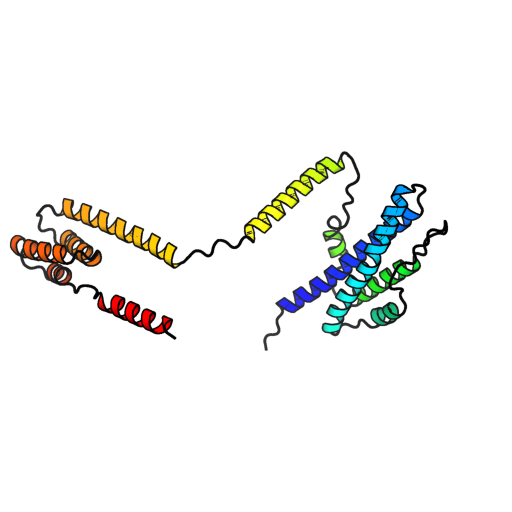 N 1
ATOM 1896 C CA . GLN A 1 242 ? 25.318 -0.637 -53.104 1.00 97.56 242 GLN A CA 1
ATOM 1897 C C . GLN A 1 242 ? 24.638 -1.645 -52.172 1.00 97.56 242 GLN A C 1
ATOM 1899 O O . GLN A 1 242 ? 23.508 -2.061 -52.438 1.00 97.56 242 GLN A O 1
ATOM 1904 N N . LYS A 1 243 ? 25.293 -2.028 -51.069 1.00 96.81 243 LYS A N 1
ATOM 1905 C CA . LYS A 1 243 ? 24.723 -2.948 -50.077 1.00 96.81 243 LYS A CA 1
ATOM 1906 C C . LYS A 1 243 ? 23.436 -2.397 -49.464 1.00 96.81 243 LYS A C 1
ATOM 1908 O O . LYS A 1 243 ? 22.457 -3.134 -49.362 1.00 96.81 243 LYS A O 1
ATOM 1913 N N . TRP A 1 244 ? 23.429 -1.131 -49.047 1.00 97.06 244 TRP A N 1
ATOM 1914 C CA . TRP A 1 244 ? 22.256 -0.524 -48.411 1.00 97.06 244 TRP A CA 1
ATOM 1915 C C . TRP A 1 244 ? 21.165 -0.148 -49.416 1.00 97.06 244 TRP A C 1
ATOM 1917 O O . TRP A 1 244 ? 19.992 -0.390 -49.139 1.00 97.06 244 TRP A O 1
ATOM 1927 N N . ALA A 1 245 ? 21.533 0.332 -50.606 1.00 96.88 245 ALA A N 1
ATOM 1928 C CA . ALA A 1 245 ? 20.598 0.582 -51.701 1.00 96.88 245 ALA A CA 1
ATOM 1929 C C . ALA A 1 245 ? 19.830 -0.696 -52.091 1.00 96.88 245 ALA A C 1
ATOM 1931 O O . ALA A 1 245 ? 18.618 -0.678 -52.296 1.00 96.88 245 ALA A O 1
ATOM 1932 N N . ASN A 1 246 ? 20.510 -1.844 -52.123 1.00 95.62 246 ASN A N 1
ATOM 1933 C CA . ASN A 1 246 ? 19.909 -3.125 -52.502 1.00 95.62 246 ASN A CA 1
ATOM 1934 C C . ASN A 1 246 ? 19.408 -3.963 -51.319 1.00 95.62 246 ASN A C 1
ATOM 1936 O O . ASN A 1 246 ? 19.059 -5.131 -51.505 1.00 95.62 246 ASN A O 1
ATOM 1940 N N . ALA A 1 247 ? 19.342 -3.395 -50.114 1.00 93.81 247 ALA A N 1
ATOM 1941 C CA . ALA A 1 247 ? 18.881 -4.125 -48.944 1.00 93.81 247 ALA A CA 1
ATOM 1942 C C . ALA A 1 247 ? 17.439 -4.659 -49.147 1.00 93.81 247 ALA A C 1
ATOM 1944 O O . ALA A 1 247 ? 16.590 -3.984 -49.749 1.00 93.81 247 ALA A O 1
ATOM 1945 N N . PRO A 1 248 ? 17.152 -5.900 -48.705 1.00 87.75 248 PRO A N 1
ATOM 1946 C CA . PRO A 1 248 ? 15.854 -6.522 -48.917 1.00 87.75 248 PRO A CA 1
ATOM 1947 C C . PRO A 1 248 ? 14.776 -5.803 -48.108 1.00 87.75 248 PRO A C 1
ATOM 1949 O O . PRO A 1 248 ? 14.982 -5.447 -46.947 1.00 87.75 248 PRO A O 1
ATOM 1952 N N . ARG A 1 249 ? 13.590 -5.646 -48.706 1.00 86.31 249 ARG A N 1
ATOM 1953 C CA . ARG A 1 249 ? 12.426 -5.130 -47.981 1.00 86.31 249 ARG A CA 1
ATOM 1954 C C . ARG A 1 249 ? 12.099 -6.101 -46.839 1.00 86.31 249 ARG A C 1
ATOM 1956 O O . ARG A 1 249 ? 11.992 -7.298 -47.118 1.00 86.31 249 ARG A O 1
ATOM 1963 N N . PRO A 1 250 ? 11.905 -5.636 -45.591 1.00 76.31 250 PRO A N 1
ATOM 1964 C CA . PRO A 1 250 ? 11.389 -6.474 -44.522 1.00 76.31 250 PRO A CA 1
ATOM 1965 C C . PRO A 1 250 ? 10.036 -6.993 -44.996 1.00 76.31 250 PRO A C 1
ATOM 1967 O O . PRO A 1 250 ? 9.105 -6.224 -45.240 1.00 76.31 250 PRO A O 1
ATOM 1970 N N . SER A 1 251 ? 9.978 -8.291 -45.261 1.00 64.62 251 SER A N 1
ATOM 1971 C CA . SER A 1 251 ? 8.882 -8.879 -46.003 1.00 64.62 251 SER A CA 1
ATOM 1972 C C . SER A 1 251 ? 7.589 -8.770 -45.191 1.00 64.62 251 SER A C 1
ATOM 1974 O O . SER A 1 251 ? 7.519 -9.159 -44.022 1.00 64.62 251 SER A O 1
ATOM 1976 N N . SER A 1 252 ? 6.543 -8.214 -45.809 1.00 58.69 252 SER A N 1
ATOM 1977 C CA . SER A 1 252 ? 5.204 -8.130 -45.209 1.00 58.69 252 SER A CA 1
ATOM 1978 C C . SER A 1 252 ? 4.622 -9.511 -44.894 1.00 58.69 252 SER A C 1
ATOM 1980 O O . SER A 1 252 ? 3.726 -9.620 -44.061 1.00 58.69 252 SER A O 1
ATOM 1982 N N . THR A 1 253 ? 5.189 -10.576 -45.473 1.00 54.44 253 THR A N 1
ATOM 1983 C CA . THR A 1 253 ? 4.726 -11.962 -45.351 1.00 54.44 253 THR A CA 1
ATOM 1984 C C . THR A 1 253 ? 4.615 -12.455 -43.913 1.00 54.44 253 THR A C 1
ATOM 1986 O O . THR A 1 253 ? 3.766 -13.298 -43.637 1.00 54.44 253 THR A O 1
ATOM 1989 N N . ARG A 1 254 ? 5.389 -11.920 -42.956 1.00 54.22 254 ARG A N 1
ATOM 1990 C CA . ARG A 1 254 ? 5.214 -12.302 -41.541 1.00 54.22 254 ARG A CA 1
ATOM 1991 C C . ARG A 1 254 ? 3.978 -11.666 -40.898 1.00 54.22 254 ARG A C 1
ATOM 1993 O O . ARG A 1 254 ? 3.402 -12.247 -39.986 1.00 54.22 254 ARG A O 1
ATOM 2000 N N . ARG A 1 255 ? 3.564 -10.489 -41.373 1.00 55.53 255 ARG A N 1
ATOM 2001 C CA . ARG A 1 255 ? 2.381 -9.766 -40.885 1.00 55.53 255 ARG A CA 1
ATOM 2002 C C . ARG A 1 255 ? 1.092 -10.376 -41.457 1.00 55.53 255 ARG A C 1
ATOM 2004 O O . ARG A 1 255 ? 0.127 -10.541 -40.715 1.00 55.53 255 ARG A O 1
ATOM 2011 N N . ASP A 1 256 ? 1.129 -10.825 -42.710 1.00 55.75 256 ASP A N 1
ATOM 2012 C CA . ASP A 1 256 ? -0.003 -11.496 -43.366 1.00 55.75 256 ASP A CA 1
ATOM 2013 C C . ASP A 1 256 ? -0.228 -12.922 -42.823 1.00 55.75 256 ASP A C 1
ATOM 2015 O O . ASP A 1 256 ? -1.367 -13.325 -42.576 1.00 55.75 256 ASP A O 1
ATOM 2019 N N . ALA A 1 257 ? 0.849 -13.658 -42.513 1.00 57.75 257 ALA A N 1
ATOM 2020 C CA . ALA A 1 257 ? 0.758 -14.983 -41.889 1.00 57.75 257 ALA A CA 1
ATOM 2021 C C . ALA A 1 257 ? 0.150 -14.944 -40.471 1.00 57.75 257 ALA A C 1
ATOM 2023 O O . ALA A 1 257 ? -0.586 -15.853 -40.086 1.00 57.75 257 ALA A O 1
ATOM 2024 N N . MET A 1 258 ? 0.409 -13.881 -39.699 1.00 52.53 258 MET A N 1
ATOM 2025 C CA . MET A 1 258 ? -0.137 -13.733 -38.343 1.00 52.53 258 MET A CA 1
ATOM 2026 C C . MET A 1 258 ? -1.601 -13.262 -38.347 1.00 52.53 258 MET A C 1
ATOM 2028 O O . MET A 1 258 ? -2.380 -13.708 -37.510 1.00 52.53 258 MET A O 1
ATOM 2032 N N . SER A 1 259 ? -2.001 -12.445 -39.330 1.00 56.34 259 SER A N 1
ATOM 2033 C CA . SER A 1 259 ? -3.404 -12.042 -39.535 1.00 56.34 259 SER A CA 1
ATOM 2034 C C . SER A 1 259 ? -4.293 -13.223 -39.970 1.00 56.34 259 SER A C 1
ATOM 2036 O O . SER A 1 259 ? -5.417 -13.381 -39.490 1.00 56.34 259 SER A O 1
ATOM 2038 N N . SER A 1 260 ? -3.765 -14.129 -40.807 1.00 57.59 260 SER A N 1
ATOM 2039 C CA . SER A 1 260 ? -4.474 -15.355 -41.207 1.00 57.59 260 SER A CA 1
ATOM 2040 C C . SER A 1 260 ? -4.703 -16.320 -40.037 1.00 57.59 260 SER A C 1
ATOM 2042 O O . SER A 1 260 ? -5.774 -16.925 -39.957 1.00 57.59 260 SER A O 1
ATOM 2044 N N . ALA A 1 261 ? -3.739 -16.468 -39.122 1.00 59.91 261 ALA A N 1
ATOM 2045 C CA . ALA A 1 261 ? -3.855 -17.382 -37.982 1.00 59.91 261 ALA A CA 1
ATOM 2046 C C . ALA A 1 261 ? -4.919 -16.926 -36.964 1.00 59.91 261 ALA A C 1
ATOM 2048 O O . ALA A 1 261 ? -5.704 -17.747 -36.486 1.00 59.91 261 ALA A O 1
ATOM 2049 N N . ASP A 1 262 ? -5.021 -15.620 -36.703 1.00 57.16 262 ASP A N 1
ATOM 2050 C CA . ASP A 1 262 ? -5.963 -15.056 -35.723 1.00 57.16 262 ASP A CA 1
ATOM 2051 C C . ASP A 1 262 ? -7.436 -15.174 -36.186 1.00 57.16 262 ASP A C 1
ATOM 2053 O O . ASP A 1 262 ? -8.348 -15.448 -35.403 1.00 57.16 262 ASP A O 1
ATOM 2057 N N . SER A 1 263 ? -7.679 -15.097 -37.502 1.00 59.75 263 SER A N 1
ATOM 2058 C CA . SER A 1 263 ? -9.019 -15.298 -38.082 1.00 59.75 263 SER A CA 1
ATOM 2059 C C . SER A 1 263 ? -9.543 -16.741 -37.967 1.00 59.75 263 SER A C 1
ATOM 2061 O O . SER A 1 263 ? -10.757 -16.957 -37.927 1.00 59.75 263 SER A O 1
ATOM 2063 N N . SER A 1 264 ? -8.641 -17.726 -37.870 1.00 58.78 264 SER A N 1
ATOM 2064 C CA . SER A 1 264 ? -8.991 -19.145 -37.722 1.00 58.78 264 SER A CA 1
ATOM 2065 C C . SER A 1 264 ? -9.297 -19.545 -36.273 1.00 58.78 264 SER A C 1
ATOM 2067 O O . SER A 1 264 ? -10.085 -20.462 -36.048 1.00 58.78 264 SER A O 1
ATOM 2069 N N . PHE A 1 265 ? -8.746 -18.819 -35.292 1.00 56.94 265 PHE A N 1
ATOM 2070 C CA . PHE A 1 265 ? -8.960 -19.085 -33.867 1.00 56.94 265 PHE A CA 1
ATOM 2071 C C . PHE A 1 265 ? -10.296 -18.522 -33.348 1.00 56.94 265 PHE A C 1
ATOM 2073 O O . PHE A 1 265 ? -10.892 -19.099 -32.450 1.00 56.94 265 PHE A O 1
ATOM 2080 N N . ARG A 1 266 ? -10.835 -17.452 -33.955 1.00 56.78 266 ARG A N 1
ATOM 2081 C CA . ARG A 1 266 ? -12.156 -16.882 -33.600 1.00 56.78 266 ARG A CA 1
ATOM 2082 C C . ARG A 1 266 ? -13.379 -17.629 -34.154 1.00 56.78 266 ARG A C 1
ATOM 2084 O O . ARG A 1 266 ? -14.500 -17.218 -33.873 1.00 56.78 266 ARG A O 1
ATOM 2091 N N . ARG A 1 267 ? -13.196 -18.676 -34.968 1.00 57.22 267 ARG A N 1
ATOM 2092 C CA . ARG A 1 267 ? -14.299 -19.478 -35.545 1.00 57.22 267 ARG A CA 1
ATOM 2093 C C . ARG A 1 267 ? -14.490 -20.847 -34.873 1.00 57.22 267 ARG A C 1
ATOM 2095 O O . ARG A 1 267 ? -15.186 -21.687 -35.439 1.00 57.22 267 ARG A O 1
ATOM 2102 N N . ARG A 1 268 ? -13.887 -21.083 -33.707 1.00 49.72 268 ARG A N 1
ATOM 2103 C CA . ARG A 1 268 ? -14.156 -22.258 -32.865 1.00 49.72 268 ARG A CA 1
ATOM 2104 C C . ARG A 1 268 ? -14.644 -21.833 -31.494 1.00 49.72 268 ARG A C 1
ATOM 2106 O O . ARG A 1 268 ? -14.150 -20.793 -31.011 1.00 49.72 268 ARG A O 1
#

Secondary structure (DSSP, 8-state):
----HHHHHHHHHHHHHHHHHHHHHHHHHHHHHHHHHSS-HHHHHHHHHHHHHHHHHHHHHHHHHHHHHHHTT---HHHHHHHTTS-SS----SSSSPPP-HHHHHHHHHHHHHHHTSTT--HHHHHHHHTTTS------TTHHHHHHHHHHHHHHHHHHHHHHHS------HHHHHHHHHHHHHHHHHHHHHHHHHHHTT---HHHHHHHHHHHHHTT-HHHHHHHHHHHHHHH---HHHHHHHTPPP--THHHHHHHHHHHHHTT-

Radius of gyration: 39.12 Å; chains: 1; bounding box: 65×51×103 Å

pLDDT: mean 83.26, std 15.23, range [42.94, 97.75]

Sequence (268 aa):
MYRDGATHHDEHDRAVGAIQIADGLITSCLLATKKLQGPERPQRWRAAHALHDDYPEIWRQLDSARAILASRGTNTIGYDEMRGQVLPVLPIRDDSRPLDTSPLDDARRALDELRLAIPGTDWKAIETRTTGLVGVRLVSRRGRLAAASIIAGVVAAVATWTYSTIPEPKRDPRAEMRRELAVVVDDRKARIDDLELLIGGRCDRLNVHEYVKLLAMDGRWQDARTFGADYQARCGEDPIVQKWANAPRPSSTRRDAMSSADSSFRRR